Protein 4RXZ (pdb70)

Organism: Homo sapiens (NCBI:txid9606)

Structure (mmCIF, N/CA/C/O backbone):
data_4RXZ
#
_entry.id   4RXZ
#
_cell.length_a   28.613
_cell.length_b   41.430
_cell.length_c   45.618
_cell.angle_alpha   103.32
_cell.angle_beta   103.67
_cell.angle_gamma   102.44
#
_symmetry.space_group_name_H-M   'P 1'
#
loop_
_entity.id
_entity.type
_entity.pdbx_description
1 polymer 'P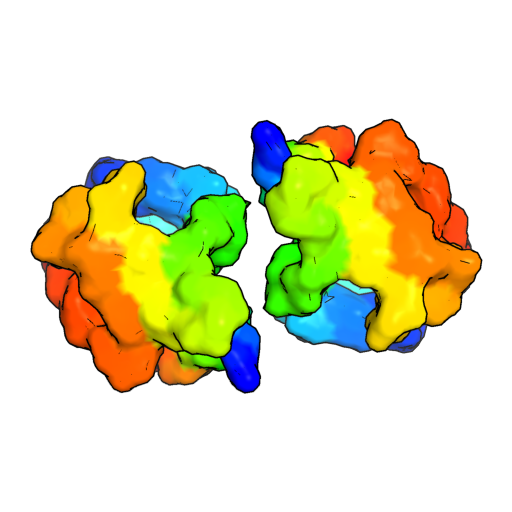rotein Mdm4'
2 polymer '12-MER PEPTIDE INHIBITOR'
3 water water
#
loop_
_atom_site.group_PDB
_atom_site.id
_atom_site.type_symbol
_atom_site.label_atom_id
_atom_site.label_alt_id
_atom_site.label_comp_id
_atom_site.label_asym_id
_atom_site.label_entity_id
_atom_site.label_seq_id
_atom_site.pdbx_PDB_ins_code
_atom_site.Cartn_x
_atom_site.Cartn_y
_atom_site.Cartn_z
_atom_site.occupancy
_atom_site.B_iso_or_equiv
_atom_site.auth_seq_id
_atom_site.auth_comp_id
_atom_site.auth_asym_id
_atom_site.auth_atom_id
_atom_site.pdbx_PDB_model_num
ATOM 1 N N . ASN A 1 2 ? 17.650 28.762 -9.840 1.00 59.14 25 ASN A N 1
ATOM 2 C CA . ASN A 1 2 ? 16.141 28.695 -10.030 1.00 56.73 25 ASN A CA 1
ATOM 3 C C . ASN A 1 2 ? 15.430 28.365 -8.708 1.00 51.13 25 ASN A C 1
ATOM 4 O O . ASN A 1 2 ? 16.077 27.850 -7.763 1.00 42.50 25 ASN A O 1
ATOM 9 N N . GLN A 1 3 ? 14.129 28.657 -8.647 1.00 38.19 26 GLN A N 1
ATOM 10 C CA . GLN A 1 3 ? 13.324 28.400 -7.430 1.00 41.95 26 GLN A CA 1
ATOM 11 C C . GLN A 1 3 ? 12.112 27.523 -7.703 1.00 42.74 26 GLN A C 1
ATOM 12 O O . GLN A 1 3 ? 11.532 27.596 -8.773 1.00 40.52 26 GLN A O 1
ATOM 18 N N . VAL A 1 4 ? 11.717 26.703 -6.716 1.00 35.65 27 VAL A N 1
ATOM 19 C CA . VAL A 1 4 ? 10.611 25.758 -6.865 1.00 32.52 27 VAL A CA 1
ATOM 20 C C . VAL A 1 4 ? 9.501 26.031 -5.844 1.00 29.92 27 VAL A C 1
ATOM 21 O O . VAL A 1 4 ? 9.704 26.788 -4.875 1.00 27.32 27 VAL A O 1
ATOM 25 N N . ARG A 1 5 ? 8.331 25.429 -6.070 1.00 29.11 28 ARG A N 1
ATOM 26 C CA . ARG A 1 5 ? 7.136 25.590 -5.286 1.00 27.86 28 ARG A CA 1
ATOM 27 C C . ARG A 1 5 ? 6.717 24.255 -4.706 1.00 29.91 28 ARG A C 1
ATOM 28 O O . ARG A 1 5 ? 6.193 23.381 -5.403 1.00 29.38 28 ARG A O 1
ATOM 36 N N . PRO A 1 6 ? 6.961 24.081 -3.405 1.00 25.93 29 PRO A N 1
ATOM 37 C CA . PRO A 1 6 ? 6.520 22.858 -2.803 1.00 25.95 29 PRO A CA 1
ATOM 38 C C . PRO A 1 6 ? 5.032 22.727 -2.724 1.00 26.55 29 PRO A C 1
ATOM 39 O O . PRO A 1 6 ? 4.350 23.663 -2.332 1.00 29.66 29 PRO A O 1
ATOM 43 N N . LYS A 1 7 ? 4.533 21.518 -3.011 1.00 26.21 30 LYS A N 1
ATOM 44 C CA . LYS A 1 7 ? 3.171 21.169 -2.727 1.00 26.95 30 LYS A CA 1
ATOM 45 C C . LYS A 1 7 ? 2.815 21.225 -1.239 1.00 27.76 30 LYS A C 1
ATOM 46 O O . LYS A 1 7 ? 3.677 21.083 -0.344 1.00 27.35 30 LYS A O 1
ATOM 52 N N . LEU A 1 8 ? 1.527 21.378 -0.942 1.00 28.07 31 LEU A N 1
ATOM 53 C CA . LEU A 1 8 ? 1.069 21.594 0.477 1.00 28.61 31 LEU A CA 1
ATOM 54 C C . LEU A 1 8 ? 1.712 20.731 1.604 1.00 27.05 31 LEU A C 1
ATOM 55 O O . LEU A 1 8 ? 2.239 21.304 2.568 1.00 26.61 31 LEU A O 1
ATOM 60 N N . PRO A 1 9 ? 1.619 19.395 1.532 1.00 25.23 32 PRO A N 1
ATOM 61 C CA . PRO A 1 9 ? 2.145 18.655 2.664 1.00 24.71 32 PRO A CA 1
ATOM 62 C C . PRO A 1 9 ? 3.653 18.862 2.813 1.00 22.32 32 PRO A C 1
ATOM 63 O O . PRO A 1 9 ? 4.109 18.925 3.999 1.00 23.14 32 PRO A O 1
ATOM 67 N N . LEU A 1 10 ? 4.386 19.001 1.704 1.00 22.71 33 LEU A N 1
ATOM 68 C CA . LEU A 1 10 ? 5.830 19.346 1.775 1.00 23.45 33 LEU A CA 1
ATOM 69 C C . LEU A 1 10 ? 6.010 20.758 2.325 1.00 21.67 33 LEU A C 1
ATOM 70 O O . LEU A 1 10 ? 6.835 21.011 3.201 1.00 20.71 33 LEU A O 1
ATOM 75 N N . LEU A 1 11 ? 5.202 21.704 1.893 1.00 22.07 34 LEU A N 1
ATOM 76 C CA . LEU A 1 11 ? 5.336 23.033 2.414 1.00 22.69 34 LEU A CA 1
ATOM 77 C C . LEU A 1 11 ? 5.067 23.060 3.949 1.00 21.32 34 LEU A C 1
ATOM 78 O O . LEU A 1 11 ? 5.760 23.790 4.694 1.00 23.33 34 LEU A O 1
ATOM 83 N N . LYS A 1 12 ? 4.101 22.273 4.424 1.00 21.60 35 LYS A N 1
ATOM 84 C CA . LYS A 1 12 ? 3.805 22.191 5.853 1.00 22.44 35 LYS A CA 1
ATOM 85 C C . LYS A 1 12 ? 5.027 21.686 6.648 1.00 24.25 35 LYS A C 1
ATOM 86 O O . LYS A 1 12 ? 5.289 22.207 7.727 1.00 23.91 35 LYS A O 1
ATOM 92 N N . ILE A 1 13 ? 5.698 20.684 6.108 1.00 20.66 36 ILE A N 1
ATOM 93 C CA . ILE A 1 13 ? 6.998 20.144 6.682 1.00 19.77 36 ILE A CA 1
ATOM 94 C C . ILE A 1 13 ? 8.076 21.250 6.764 1.00 20.63 36 ILE A C 1
ATOM 95 O O . ILE A 1 13 ? 8.704 21.509 7.854 1.00 21.62 36 ILE A O 1
ATOM 100 N N . LEU A 1 14 ? 8.273 21.972 5.672 1.00 19.17 37 LEU A N 1
ATOM 101 C CA . LEU A 1 14 ? 9.314 23.003 5.626 1.00 19.51 37 LEU A CA 1
ATOM 102 C C . LEU A 1 14 ? 9.007 24.158 6.597 1.00 20.34 37 LEU A C 1
ATOM 103 O O . LEU A 1 14 ? 9.851 24.613 7.321 1.00 21.38 37 LEU A O 1
ATOM 108 N N . HIS A 1 15 ? 7.729 24.561 6.671 1.00 20.29 38 HIS A N 1
ATOM 109 C CA . HIS A 1 15 ? 7.338 25.590 7.575 1.00 22.82 38 HIS A CA 1
ATOM 110 C C . HIS A 1 15 ? 7.503 25.148 9.042 1.00 20.41 38 HIS A C 1
ATOM 111 O O . HIS A 1 15 ? 7.898 25.981 9.875 1.00 23.76 38 HIS A O 1
ATOM 118 N N . ALA A 1 16 ? 7.213 23.881 9.322 1.00 22.23 39 ALA A N 1
ATOM 119 C CA . ALA A 1 16 ? 7.447 23.323 10.645 1.00 23.38 39 ALA A CA 1
ATOM 120 C C . ALA A 1 16 ? 8.919 23.401 11.057 1.00 23.91 39 ALA A C 1
ATOM 121 O O . ALA A 1 16 ? 9.228 23.520 12.264 1.00 27.04 39 ALA A O 1
ATOM 123 N N . ALA A 1 17 ? 9.804 23.394 10.097 1.00 23.54 40 ALA A N 1
ATOM 124 C CA . ALA A 1 17 ? 11.226 23.564 10.350 1.00 22.43 40 ALA A CA 1
ATOM 125 C C . ALA A 1 17 ? 11.737 25.001 10.272 1.00 23.88 40 ALA A C 1
ATOM 126 O O . ALA A 1 17 ? 12.957 25.234 10.362 1.00 25.59 40 ALA A O 1
ATOM 128 N N . GLY A 1 18 ? 10.819 25.946 10.136 1.00 23.98 41 GLY A N 1
ATOM 129 C CA . GLY A 1 18 ? 11.159 27.383 10.201 1.00 23.07 41 GLY A CA 1
ATOM 130 C C . GLY A 1 18 ? 11.206 28.124 8.895 1.00 25.82 41 GLY A C 1
ATOM 131 O O . GLY A 1 18 ? 11.531 29.327 8.864 1.00 25.87 41 GLY A O 1
ATOM 132 N N . ALA A 1 19 ? 10.899 27.464 7.791 1.00 24.12 42 ALA A N 1
ATOM 133 C CA . ALA A 1 19 ? 10.913 28.107 6.519 1.00 25.21 42 ALA A CA 1
ATOM 134 C C . ALA A 1 19 ? 9.713 29.086 6.453 1.00 27.50 42 ALA A C 1
ATOM 135 O O . ALA A 1 19 ? 8.702 28.888 7.101 1.00 27.89 42 ALA A O 1
ATOM 137 N N . GLN A 1 20 ? 9.896 30.138 5.657 1.00 31.31 43 GLN A N 1
ATOM 138 C CA . GLN A 1 20 ? 8.833 31.138 5.376 1.00 35.40 43 GLN A CA 1
ATOM 139 C C . GLN A 1 20 ? 8.557 31.206 3.890 1.00 28.00 43 GLN A C 1
ATOM 140 O O . GLN A 1 20 ? 9.493 31.223 3.100 1.00 29.02 43 GLN A O 1
ATOM 146 N N . GLY A 1 21 ? 7.302 31.337 3.506 1.00 33.68 44 GLY A N 1
ATOM 147 C CA . GLY A 1 21 ? 7.013 31.657 2.129 1.00 33.81 44 GLY A CA 1
ATOM 148 C C . GLY A 1 21 ? 6.698 30.381 1.360 1.00 34.19 44 GLY A C 1
ATOM 149 O O . GLY A 1 21 ? 6.575 29.291 1.943 1.00 31.31 44 GLY A O 1
ATOM 150 N N . GLU A 1 22 ? 6.508 30.545 0.061 1.00 34.13 45 GLU A N 1
ATOM 151 C CA . GLU A 1 22 ? 5.996 29.476 -0.805 1.00 35.32 45 GLU A CA 1
ATOM 152 C C . GLU A 1 22 ? 7.018 29.031 -1.851 1.00 28.51 45 GLU A C 1
ATOM 153 O O . GLU A 1 22 ? 6.841 27.958 -2.464 1.00 30.52 45 GLU A O 1
ATOM 159 N N . MET A 1 23 ? 8.102 29.803 -2.074 1.00 27.61 46 MET A N 1
ATOM 160 C CA . MET A 1 23 ? 9.148 29.431 -3.047 1.00 27.20 46 MET A CA 1
ATOM 161 C C . MET A 1 23 ? 10.536 29.378 -2.463 1.00 25.97 46 MET A C 1
ATOM 162 O O . MET A 1 23 ? 10.920 30.218 -1.681 1.00 28.68 46 MET A O 1
ATOM 167 N N . PHE A 1 24 ? 11.309 28.430 -2.921 1.00 25.39 47 PHE A N 1
ATOM 168 C CA . PHE A 1 24 ? 12.610 28.135 -2.380 1.00 25.77 47 PHE A CA 1
ATOM 169 C C . PHE A 1 24 ? 13.572 27.627 -3.450 1.00 26.20 47 PHE A C 1
ATOM 170 O O . PHE A 1 24 ? 13.160 26.944 -4.388 1.00 29.35 47 PHE A O 1
ATOM 178 N N . THR A 1 25 ? 14.867 27.857 -3.280 1.00 28.68 48 THR A N 1
ATOM 179 C CA . THR A 1 25 ? 15.843 27.101 -4.038 1.00 32.36 48 THR A CA 1
ATOM 180 C C . THR A 1 25 ? 15.822 25.605 -3.563 1.00 32.40 48 THR A C 1
ATOM 181 O O . THR A 1 25 ? 15.373 25.319 -2.433 1.00 30.12 48 THR A O 1
ATOM 185 N N . VAL A 1 26 ? 16.245 24.693 -4.412 1.00 28.14 49 VAL A N 1
ATOM 186 C CA . VAL A 1 26 ? 16.311 23.269 -3.997 1.00 30.98 49 VAL A CA 1
ATOM 187 C C . VAL A 1 26 ? 17.259 23.152 -2.814 1.00 33.64 49 VAL A C 1
ATOM 188 O O . VAL A 1 26 ? 16.979 22.440 -1.856 1.00 29.81 49 VAL A O 1
ATOM 192 N N . LYS A 1 27 ? 18.360 23.890 -2.852 1.00 32.75 50 LYS A N 1
ATOM 193 C CA . LYS A 1 27 ? 19.260 23.977 -1.693 1.00 34.48 50 LYS A CA 1
ATOM 194 C C . LYS A 1 27 ? 18.528 24.360 -0.385 1.00 29.16 50 LYS A C 1
ATOM 195 O O . LYS A 1 27 ? 18.746 23.762 0.670 1.00 27.50 50 LYS A O 1
ATOM 201 N N . GLU A 1 28 ? 17.631 25.311 -0.412 1.00 27.62 51 GLU A N 1
ATOM 202 C CA . GLU A 1 28 ? 16.939 25.556 0.803 1.00 32.41 51 GLU A CA 1
ATOM 203 C C . GLU A 1 28 ? 15.877 24.551 1.148 1.00 26.74 51 GLU A C 1
ATOM 204 O O . GLU A 1 28 ? 15.670 24.312 2.327 1.00 24.93 51 GLU A O 1
ATOM 210 N N . VAL A 1 29 ? 15.225 23.938 0.171 1.00 23.90 52 VAL A N 1
ATOM 211 C CA . VAL A 1 29 ? 14.339 22.839 0.488 1.00 24.38 52 VAL A CA 1
ATOM 212 C C . VAL A 1 29 ? 15.136 21.750 1.242 1.00 25.09 52 VAL A C 1
ATOM 213 O O . VAL A 1 29 ? 14.654 21.197 2.239 1.00 23.32 52 VAL A O 1
ATOM 217 N N . MET A 1 30 ? 16.306 21.394 0.706 1.00 22.13 53 MET A N 1
ATOM 218 C CA . MET A 1 30 ? 17.159 20.399 1.373 1.00 22.84 53 MET A CA 1
ATOM 219 C C . MET A 1 30 ? 17.549 20.845 2.769 1.00 21.68 53 MET A C 1
ATOM 220 O O . MET A 1 30 ? 17.544 19.996 3.672 1.00 21.45 53 MET A O 1
ATOM 225 N N . HIS A 1 31 ? 17.886 22.119 2.958 1.00 18.94 54 HIS A N 1
ATOM 226 C CA . HIS A 1 31 ? 18.238 22.627 4.263 1.00 20.95 54 HIS A CA 1
ATOM 227 C C . HIS A 1 31 ? 17.095 22.426 5.243 1.00 22.33 54 HIS A C 1
ATOM 228 O O . HIS A 1 31 ? 17.288 21.917 6.340 1.00 21.28 54 HIS A O 1
ATOM 235 N N . TYR A 1 32 ? 15.896 22.805 4.813 1.00 19.18 55 TYR A N 1
ATOM 236 C CA . TYR A 1 32 ? 14.774 22.744 5.748 1.00 21.30 55 TYR A CA 1
ATOM 237 C C . TYR A 1 32 ? 14.332 21.307 5.998 1.00 19.26 55 TYR A C 1
ATOM 238 O O . TYR A 1 32 ? 13.873 21.017 7.079 1.00 18.73 55 TYR A O 1
ATOM 247 N N . LEU A 1 33 ? 14.478 20.405 5.043 1.00 17.74 56 LEU A N 1
ATOM 248 C CA . LEU A 1 33 ? 14.161 19.006 5.299 1.00 19.45 56 LEU A CA 1
ATOM 249 C C . LEU A 1 33 ? 15.144 18.445 6.349 1.00 19.71 56 LEU A C 1
ATOM 250 O O . LEU A 1 33 ? 14.739 17.718 7.252 1.00 18.28 56 LEU A O 1
ATOM 255 N N . GLY A 1 34 ? 16.424 18.796 6.234 1.00 19.50 57 GLY A N 1
ATOM 256 C CA . GLY A 1 34 ? 17.373 18.399 7.301 1.00 18.75 57 GLY A CA 1
ATOM 257 C C . GLY A 1 34 ? 17.047 18.989 8.666 1.00 18.51 57 GLY A C 1
ATOM 258 O O . GLY A 1 34 ? 17.109 18.305 9.709 1.00 18.24 57 GLY A O 1
ATOM 259 N N . GLN A 1 35 ? 16.724 20.284 8.706 1.00 17.89 58 GLN A N 1
ATOM 260 C CA . GLN A 1 35 ? 16.249 20.958 9.897 1.00 19.44 58 GLN A CA 1
ATOM 261 C C . GLN A 1 35 ? 15.064 20.192 10.501 1.00 19.99 58 GLN A C 1
ATOM 262 O O . GLN A 1 35 ? 15.039 19.979 11.704 1.00 17.87 58 GLN A O 1
ATOM 268 N N . TYR A 1 36 ? 14.087 19.823 9.660 1.00 17.95 59 TYR A N 1
ATOM 269 C CA . TYR A 1 36 ? 12.896 19.095 10.122 1.00 16.42 59 TYR A CA 1
ATOM 270 C C . TYR A 1 36 ? 13.244 17.803 10.824 1.00 17.26 59 TYR A C 1
ATOM 271 O O . TYR A 1 36 ? 12.786 17.546 11.957 1.00 17.09 59 TYR A O 1
ATOM 280 N N . ILE A 1 37 ? 14.142 17.056 10.210 1.00 15.86 60 ILE A N 1
ATOM 281 C CA . ILE A 1 37 ? 14.561 15.761 10.780 1.00 16.06 60 ILE A CA 1
ATOM 282 C C . ILE A 1 37 ? 15.225 15.971 12.142 1.00 17.70 60 ILE A C 1
ATOM 283 O O . ILE A 1 37 ? 15.018 15.182 13.081 1.00 18.21 60 ILE A O 1
ATOM 288 N N . MET A 1 38 ? 16.076 17.002 12.256 1.00 16.84 61 MET A N 1
ATOM 289 C CA . MET A 1 38 ? 16.656 17.331 13.563 1.00 18.23 61 MET A CA 1
ATOM 290 C C . MET A 1 38 ? 15.685 17.787 14.618 1.00 18.74 61 MET A C 1
ATOM 291 O O . MET A 1 38 ? 15.639 17.278 15.738 1.00 19.27 61 MET A O 1
ATOM 296 N N . VAL A 1 39 ? 14.827 18.758 14.250 1.00 17.33 62 VAL A N 1
ATOM 297 C CA . VAL A 1 39 ? 13.777 19.323 15.115 1.00 18.23 62 VAL A CA 1
ATOM 298 C C . VAL A 1 39 ? 12.839 18.263 15.642 1.00 19.92 62 VAL A C 1
ATOM 299 O O . VAL A 1 39 ? 12.526 18.275 16.849 1.00 19.66 62 VAL A O 1
ATOM 303 N N . LYS A 1 40 ? 12.453 17.348 14.797 1.00 17.74 63 LYS A N 1
ATOM 304 C CA . LYS A 1 40 ? 11.556 16.275 15.132 1.00 19.20 63 LYS A CA 1
ATOM 305 C C . LYS A 1 40 ? 12.253 15.030 15.636 1.00 20.36 63 LYS A C 1
ATOM 306 O O . LYS A 1 40 ? 11.569 14.065 16.000 1.00 20.81 63 LYS A O 1
ATOM 312 N N . GLN A 1 41 ? 13.589 15.005 15.658 1.00 17.51 64 GLN A N 1
ATOM 313 C CA . GLN A 1 41 ? 14.333 13.937 16.243 1.00 19.72 64 GLN A CA 1
ATOM 314 C C . GLN A 1 41 ? 13.999 12.644 15.603 1.00 19.23 64 GLN A C 1
ATOM 315 O O . GLN A 1 41 ? 13.795 11.595 16.301 1.00 19.74 64 GLN A O 1
ATOM 321 N N . LEU A 1 42 ? 14.039 12.637 14.265 1.00 17.54 65 LEU A N 1
ATOM 322 C CA . LEU A 1 42 ? 13.722 11.391 13.497 1.00 17.19 65 LEU A CA 1
ATOM 323 C C . LEU A 1 42 ? 14.881 10.428 13.188 1.00 18.49 65 LEU A C 1
ATOM 324 O O . LEU A 1 42 ? 14.649 9.260 12.770 1.00 20.12 65 LEU A O 1
ATOM 329 N N . TYR A 1 43 ? 16.099 10.904 13.338 1.00 17.80 66 TYR A N 1
ATOM 330 C CA . TYR A 1 43 ? 17.257 10.094 13.064 1.00 17.82 66 TYR A CA 1
ATOM 331 C C . TYR A 1 43 ? 17.472 9.112 14.224 1.00 20.17 66 TYR A C 1
ATOM 332 O O . TYR A 1 43 ? 17.123 9.382 15.372 1.00 20.34 66 TYR A O 1
ATOM 341 N N . ASP A 1 44 ? 18.074 7.965 13.911 1.00 21.49 67 ASP A N 1
ATOM 342 C CA . ASP A 1 44 ? 18.501 6.993 14.934 1.00 22.34 67 ASP A CA 1
ATOM 343 C C . ASP A 1 44 ? 19.657 7.509 15.747 1.00 21.56 67 ASP A C 1
ATOM 344 O O . ASP A 1 44 ? 20.618 8.072 15.197 1.00 23.66 67 ASP A O 1
ATOM 349 N N . GLN A 1 45 ? 19.598 7.342 17.074 1.00 23.36 68 GLN A N 1
ATOM 350 C CA . GLN A 1 45 ? 20.624 7.948 17.933 1.00 23.83 68 GLN A CA 1
ATOM 351 C C . GLN A 1 45 ? 21.961 7.248 17.748 1.00 24.98 68 GLN A C 1
ATOM 352 O O . GLN A 1 45 ? 22.999 7.882 17.901 1.00 24.39 68 GLN A O 1
ATOM 354 N N . GLN A 1 46 ? 21.929 5.931 17.467 1.00 24.78 69 GLN A N 1
ATOM 355 C CA . GLN A 1 46 ? 23.197 5.138 17.318 1.00 25.80 69 GLN A CA 1
ATOM 356 C C . GLN A 1 46 ? 23.738 5.200 15.905 1.00 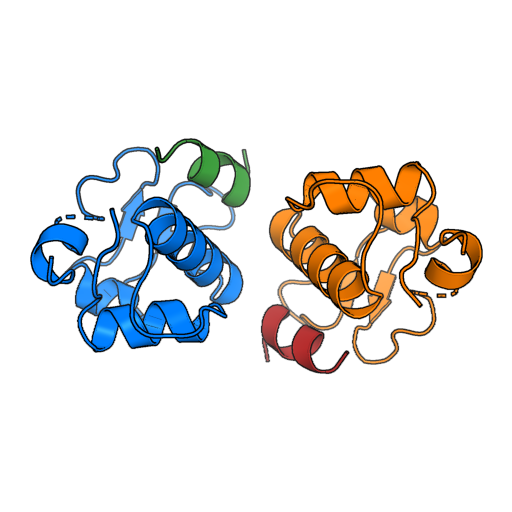26.35 69 GLN A C 1
ATOM 357 O O . GLN A 1 46 ? 24.940 5.444 15.698 1.00 31.10 69 GLN A O 1
ATOM 359 N N . GLU A 1 47 ? 22.865 5.053 14.917 1.00 23.44 70 GLU A N 1
ATOM 360 C CA . GLU A 1 47 ? 23.294 5.017 13.504 1.00 24.60 70 GLU A CA 1
ATOM 361 C C . GLU A 1 47 ? 22.719 6.262 12.822 1.00 22.18 70 GLU A C 1
ATOM 362 O O . GLU A 1 47 ? 21.617 6.181 12.260 1.00 22.06 70 GLU A O 1
ATOM 364 N N . GLN A 1 48 ? 23.427 7.397 12.882 1.00 22.52 71 GLN A N 1
ATOM 365 C CA . GLN A 1 48 ? 22.724 8.659 12.661 1.00 20.37 71 GLN A CA 1
ATOM 366 C C . GLN A 1 48 ? 22.482 9.046 11.225 1.00 21.15 71 GLN A C 1
ATOM 367 O O . GLN A 1 48 ? 21.810 10.068 10.956 1.00 21.18 71 GLN A O 1
ATOM 373 N N . HIS A 1 49 ? 22.921 8.219 10.270 1.00 19.28 72 HIS A N 1
ATOM 374 C CA . HIS A 1 49 ? 22.485 8.348 8.891 1.00 20.63 72 HIS A CA 1
ATOM 375 C C . HIS A 1 49 ? 21.078 7.778 8.644 1.00 19.03 72 HIS A C 1
ATOM 376 O O . HIS A 1 49 ? 20.524 7.989 7.554 1.00 20.30 72 HIS A O 1
ATOM 383 N N . MET A 1 50 ? 20.566 6.997 9.600 1.00 19.00 73 MET A N 1
ATOM 384 C CA . MET A 1 50 ? 19.246 6.353 9.423 1.00 20.69 73 MET A CA 1
ATOM 385 C C . MET A 1 50 ? 18.153 7.261 9.919 1.00 18.89 73 MET A C 1
ATOM 386 O O . MET A 1 50 ? 18.225 7.721 11.085 1.00 20.96 73 MET A O 1
ATOM 391 N N . VAL A 1 51 ? 17.178 7.559 9.084 1.00 17.99 74 VAL A N 1
ATOM 392 C CA . VAL A 1 51 ? 16.050 8.369 9.453 1.00 18.26 74 VAL A CA 1
ATOM 393 C C . VAL A 1 51 ? 14.794 7.485 9.532 1.00 18.63 74 VAL A C 1
ATOM 394 O O . VAL A 1 51 ? 14.396 6.870 8.535 1.00 21.19 74 VAL A O 1
ATOM 398 N N . TYR A 1 52 ? 14.190 7.465 10.711 1.00 18.92 75 TYR A N 1
ATOM 399 C CA . TYR A 1 52 ? 12.993 6.643 10.981 1.00 20.30 75 TYR A CA 1
ATOM 400 C C . TYR A 1 52 ? 11.776 7.549 10.980 1.00 19.16 75 TYR A C 1
ATOM 401 O O . TYR A 1 52 ? 11.436 8.185 11.979 1.00 19.39 75 TYR A O 1
ATOM 410 N N . CYS A 1 53 ? 11.168 7.622 9.804 1.00 21.18 76 CYS A N 1
ATOM 411 C CA . CYS A 1 53 ? 10.104 8.577 9.498 1.00 20.91 76 CYS A CA 1
ATOM 412 C C . CYS A 1 53 ? 8.705 7.986 9.461 1.00 22.49 76 CYS A C 1
ATOM 413 O O . CYS A 1 53 ? 7.712 8.723 9.276 1.00 20.74 76 CYS A O 1
ATOM 416 N N . GLY A 1 54 ? 8.584 6.682 9.674 1.00 24.06 77 GLY A N 1
ATOM 417 C CA . GLY A 1 54 ? 7.273 5.991 9.584 1.00 25.25 77 GLY A CA 1
ATOM 418 C C . GLY A 1 54 ? 6.189 6.505 10.479 1.00 26.95 77 GLY A C 1
ATOM 419 O O . GLY A 1 54 ? 5.019 6.450 10.119 1.00 33.50 77 GLY A O 1
ATOM 420 N N . GLY A 1 55 ? 6.518 7.029 11.627 1.00 26.26 78 GLY A N 1
ATOM 421 C CA . GLY A 1 55 ? 5.426 7.568 12.462 1.00 30.26 78 GLY A CA 1
ATOM 422 C C . GLY A 1 55 ? 5.035 9.019 12.205 1.00 27.50 78 GLY A C 1
ATOM 423 O O . GLY A 1 55 ? 4.324 9.634 13.006 1.00 25.90 78 GLY A O 1
ATOM 424 N N . ASP A 1 56 ? 5.552 9.579 11.116 1.00 22.08 79 ASP A N 1
ATOM 425 C CA . ASP A 1 56 ? 5.550 11.044 10.915 1.00 21.89 79 ASP A CA 1
ATOM 426 C C . ASP A 1 56 ? 4.993 11.350 9.533 1.00 20.03 79 ASP A C 1
ATOM 427 O O . ASP A 1 56 ? 5.072 10.532 8.578 1.00 19.60 79 ASP A O 1
ATOM 432 N N . LEU A 1 57 ? 4.467 12.576 9.380 1.00 18.89 80 LEU A N 1
ATOM 433 C CA . LEU A 1 57 ? 4.030 13.051 8.081 1.00 20.30 80 LEU A CA 1
ATOM 434 C C . LEU A 1 57 ? 5.081 12.904 7.010 1.00 19.83 80 LEU A C 1
ATOM 435 O O . LEU A 1 57 ? 4.776 12.581 5.851 1.00 19.64 80 LEU A O 1
ATOM 440 N N . LEU A 1 58 ? 6.357 13.080 7.379 1.00 18.64 81 LEU A N 1
ATOM 441 C CA . LEU A 1 58 ? 7.384 12.899 6.402 1.00 19.16 81 LEU A CA 1
ATOM 442 C C . LEU A 1 58 ? 7.404 11.504 5.811 1.00 18.20 81 LEU A C 1
ATOM 443 O O . LEU A 1 58 ? 7.603 11.346 4.608 1.00 20.91 81 LEU A O 1
ATOM 448 N N . GLY A 1 59 ? 7.223 10.478 6.667 1.00 19.11 82 GLY A N 1
ATOM 449 C CA . GLY A 1 59 ? 7.155 9.127 6.194 1.00 19.47 82 GLY A CA 1
ATOM 450 C C . GLY A 1 59 ? 5.983 8.828 5.293 1.00 19.84 82 GLY A C 1
ATOM 451 O O . GLY A 1 59 ? 6.127 8.115 4.279 1.00 20.47 82 GLY A O 1
ATOM 452 N N . GLU A 1 60 ? 4.844 9.413 5.646 1.00 21.91 83 GLU A N 1
ATOM 453 C CA . GLU A 1 60 ? 3.657 9.370 4.766 1.00 23.50 83 GLU A CA 1
ATOM 454 C C . GLU A 1 60 ? 3.934 9.939 3.416 1.00 26.59 83 GLU A C 1
ATOM 455 O O . GLU A 1 60 ? 3.632 9.313 2.416 1.00 26.22 83 GLU A O 1
ATOM 461 N N . LEU A 1 61 ? 4.553 11.118 3.350 1.00 22.75 84 LEU A N 1
ATOM 462 C CA . LEU A 1 61 ? 4.947 11.699 2.125 1.00 26.21 84 LEU A CA 1
ATOM 463 C C . LEU A 1 61 ? 6.001 10.919 1.334 1.00 28.89 84 LEU A C 1
ATOM 464 O O . LEU A 1 61 ? 5.888 10.850 0.107 1.00 30.96 84 LEU A O 1
ATOM 469 N N . LEU A 1 62 ? 6.996 10.287 2.004 1.00 24.53 85 LEU A N 1
ATOM 470 C CA . LEU A 1 62 ? 8.009 9.486 1.310 1.00 26.92 85 LEU A CA 1
ATOM 471 C C . LEU A 1 62 ? 7.481 8.126 0.871 1.00 28.75 85 LEU A C 1
ATOM 472 O O . LEU A 1 62 ? 8.119 7.470 0.033 1.00 34.47 85 LEU A O 1
ATOM 477 N N . GLY A 1 63 ? 6.406 7.664 1.480 1.00 25.63 86 GLY A N 1
ATOM 478 C CA . GLY A 1 63 ? 5.930 6.316 1.230 1.00 27.40 86 GLY A CA 1
ATOM 479 C C . GLY A 1 63 ? 6.797 5.255 1.885 1.00 30.17 86 GLY A C 1
ATOM 480 O O . GLY A 1 63 ? 6.793 4.088 1.472 1.00 30.25 86 GLY A O 1
ATOM 481 N N . ARG A 1 64 ? 7.512 5.641 2.932 1.00 26.50 87 ARG A N 1
ATOM 482 C CA . ARG A 1 64 ? 8.502 4.703 3.530 1.00 32.57 87 ARG A CA 1
ATOM 483 C C . ARG A 1 64 ? 8.650 4.919 5.006 1.00 28.11 87 ARG A C 1
ATOM 484 O O . ARG A 1 64 ? 8.424 5.998 5.514 1.00 27.17 87 ARG A O 1
ATOM 492 N N . GLN A 1 65 ? 8.995 3.862 5.728 1.00 23.92 88 GLN A N 1
ATOM 493 C CA . GLN A 1 65 ? 9.220 3.999 7.190 1.00 22.35 88 GLN A CA 1
ATOM 494 C C . GLN A 1 65 ? 10.584 4.487 7.566 1.00 20.82 88 GLN A C 1
ATOM 495 O O . GLN A 1 65 ? 10.751 4.953 8.675 1.00 23.05 88 GLN A O 1
ATOM 501 N N . SER A 1 66 ? 11.539 4.339 6.663 1.00 21.83 89 SER A N 1
ATOM 502 C CA . SER A 1 66 ? 12.932 4.743 6.930 1.00 23.26 89 SER A CA 1
ATOM 503 C C . SER A 1 66 ? 13.683 4.972 5.647 1.00 23.55 89 SER A C 1
ATOM 504 O O . SER A 1 66 ? 13.285 4.491 4.552 1.00 22.47 89 SER A O 1
ATOM 507 N N . PHE A 1 67 ? 14.742 5.780 5.743 1.00 21.15 90 PHE A N 1
ATOM 508 C CA . PHE A 1 67 ? 15.679 5.905 4.674 1.00 20.91 90 PHE A CA 1
ATOM 509 C C . PHE A 1 67 ? 17.058 6.193 5.287 1.00 22.24 90 PHE A C 1
ATOM 510 O O . PHE A 1 67 ? 17.194 6.584 6.467 1.00 21.11 90 PHE A O 1
ATOM 518 N N . SER A 1 68 ? 18.066 5.970 4.451 1.00 21.28 91 SER A N 1
ATOM 519 C CA . SER A 1 68 ? 19.421 6.351 4.838 1.00 21.46 91 SER A CA 1
ATOM 520 C C . SER A 1 68 ? 19.864 7.569 4.087 1.00 23.32 91 SER A C 1
ATOM 521 O O . SER A 1 68 ? 19.692 7.644 2.868 1.00 22.62 91 SER A O 1
ATOM 524 N N . VAL A 1 69 ? 20.492 8.495 4.808 1.00 20.64 92 VAL A N 1
ATOM 525 C CA . VAL A 1 69 ? 21.156 9.681 4.207 1.00 22.55 92 VAL A CA 1
ATOM 526 C C . VAL A 1 69 ? 22.251 9.283 3.180 1.00 26.75 92 VAL A C 1
ATOM 527 O O . VAL A 1 69 ? 22.544 10.050 2.247 1.00 27.49 92 VAL A O 1
ATOM 531 N N . LYS A 1 70 ? 22.787 8.092 3.313 1.00 27.23 93 LYS A N 1
ATOM 532 C CA . LYS A 1 70 ? 23.819 7.585 2.393 1.00 31.90 93 LYS A CA 1
ATOM 533 C C . LYS A 1 70 ? 23.185 7.059 1.091 1.00 35.59 93 LYS A C 1
ATOM 534 O O . LYS A 1 70 ? 23.905 6.773 0.115 1.00 35.59 93 LYS A O 1
ATOM 540 N N . ASP A 1 71 ? 21.850 6.912 1.052 1.00 32.16 94 ASP A N 1
ATOM 541 C CA . ASP A 1 71 ? 21.133 6.577 -0.213 1.00 36.95 94 A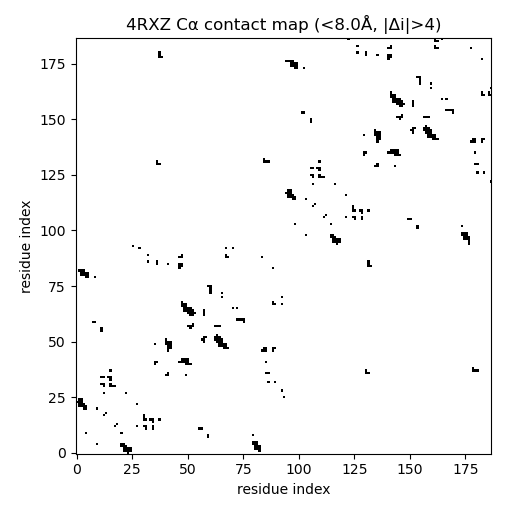SP A CA 1
ATOM 542 C C . ASP A 1 71 ? 19.833 7.391 -0.308 1.00 34.26 94 ASP A C 1
ATOM 543 O O . ASP A 1 71 ? 18.761 6.911 0.032 1.00 32.96 94 ASP A O 1
ATOM 548 N N . PRO A 1 72 ? 19.946 8.642 -0.735 1.00 30.12 95 PRO A N 1
ATOM 549 C CA . PRO A 1 72 ? 18.841 9.573 -0.752 1.00 30.68 95 PRO A CA 1
ATOM 550 C C . PRO A 1 72 ? 17.803 9.426 -1.854 1.00 32.11 95 PRO A C 1
ATOM 551 O O . PRO A 1 72 ? 16.973 10.316 -2.005 1.00 32.93 95 PRO A O 1
ATOM 555 N N . SER A 1 73 ? 17.853 8.360 -2.660 1.00 30.02 96 SER A N 1
ATOM 556 C CA . SER A 1 73 ? 16.907 8.254 -3.776 1.00 30.60 96 SER A CA 1
ATOM 557 C C . SER A 1 73 ? 15.445 8.436 -3.365 1.00 29.95 96 SER A C 1
ATOM 558 O O . SER A 1 73 ? 14.670 9.055 -4.130 1.00 30.02 96 SER A O 1
ATOM 561 N N . PRO A 1 74 ? 15.034 7.935 -2.154 1.00 30.14 97 PRO A N 1
ATOM 562 C CA . PRO A 1 74 ? 13.644 8.246 -1.760 1.00 32.73 97 PRO A CA 1
ATOM 563 C C . PRO A 1 74 ? 13.326 9.727 -1.585 1.00 33.31 97 PRO A C 1
ATOM 564 O O . PRO A 1 74 ? 12.168 10.130 -1.862 1.00 30.21 97 PRO A O 1
ATOM 568 N N . LEU A 1 75 ? 14.300 10.561 -1.178 1.00 32.22 98 LEU A N 1
ATOM 569 C CA . LEU A 1 75 ? 14.084 12.023 -1.216 1.00 29.88 98 LEU A CA 1
ATOM 570 C C . LEU A 1 75 ? 13.886 12.561 -2.571 1.00 30.74 98 LEU A C 1
ATOM 571 O O . LEU A 1 75 ? 13.004 13.374 -2.761 1.00 32.00 98 LEU A O 1
ATOM 592 N N . ASP A 1 77 ? 12.741 11.130 -5.179 1.00 25.55 100 ASP A N 1
ATOM 593 C CA . ASP A 1 77 ? 11.430 10.747 -5.616 1.00 27.64 100 ASP A CA 1
ATOM 594 C C . ASP A 1 77 ? 10.355 11.595 -5.020 1.00 26.66 100 ASP A C 1
ATOM 595 O O . ASP A 1 77 ? 9.407 12.019 -5.690 1.00 26.60 100 ASP A O 1
ATOM 600 N N . MET A 1 78 ? 10.430 11.806 -3.710 1.00 26.49 101 MET A N 1
ATOM 601 C CA . MET A 1 78 ? 9.379 12.598 -3.088 1.00 28.02 101 MET A CA 1
ATOM 602 C C . MET A 1 78 ? 9.423 14.031 -3.650 1.00 24.53 101 MET A C 1
ATOM 603 O O . MET A 1 78 ? 8.400 14.649 -3.893 1.00 26.80 101 MET A O 1
ATOM 608 N N . LEU A 1 79 ? 10.629 14.560 -3.806 1.00 24.61 102 LEU A N 1
ATOM 609 C CA . LEU A 1 79 ? 10.763 15.885 -4.371 1.00 26.91 102 LEU A CA 1
ATOM 610 C C . LEU A 1 79 ? 10.210 16.019 -5.806 1.00 30.46 102 LEU A C 1
ATOM 611 O O . LEU A 1 79 ? 9.632 17.053 -6.168 1.00 29.60 102 LEU A O 1
ATOM 616 N N . ARG A 1 80 ? 10.385 15.003 -6.650 1.00 30.29 103 ARG A N 1
ATOM 617 C CA . ARG A 1 80 ? 9.877 15.069 -8.017 1.00 30.81 103 ARG A CA 1
ATOM 618 C C . ARG A 1 80 ? 8.361 15.133 -8.007 1.00 30.93 103 ARG A C 1
ATOM 619 O O . ARG A 1 80 ? 7.750 15.774 -8.876 1.00 35.74 103 ARG A O 1
ATOM 627 N N . LYS A 1 81 ? 7.747 14.420 -7.055 1.00 26.85 104 LYS A N 1
ATOM 628 C CA . LYS A 1 81 ? 6.284 14.414 -6.859 1.00 25.70 104 LYS A CA 1
ATOM 629 C C . LYS A 1 81 ? 5.686 15.626 -6.142 1.00 25.65 104 LYS A C 1
ATOM 630 O O . LYS A 1 81 ? 4.457 15.852 -6.216 1.00 26.85 104 LYS A O 1
ATOM 636 N N . ASN A 1 82 ? 6.518 16.407 -5.465 1.00 26.79 105 ASN A N 1
ATOM 637 C CA . ASN A 1 82 ? 6.041 17.464 -4.549 1.00 26.19 105 ASN A CA 1
ATOM 638 C C . ASN A 1 82 ? 6.583 18.861 -4.783 1.00 27.67 105 ASN A C 1
ATOM 639 O O . ASN A 1 82 ? 6.434 19.753 -3.923 1.00 24.77 105 ASN A O 1
ATOM 644 N N . LEU A 1 83 ? 7.241 19.056 -5.916 1.00 28.68 106 LEU A N 1
ATOM 645 C CA . LEU A 1 83 ? 7.726 20.401 -6.263 1.00 32.70 106 LEU A CA 1
ATOM 646 C C . LEU A 1 83 ? 6.994 20.746 -7.537 1.00 37.18 106 LEU A C 1
ATOM 647 O O . LEU A 1 83 ? 6.997 19.945 -8.462 1.00 38.37 106 LEU A O 1
ATOM 652 N N . VAL A 1 84 ? 6.308 21.886 -7.534 1.00 44.24 107 VAL A N 1
ATOM 653 C CA . VAL A 1 84 ? 5.753 22.476 -8.743 1.00 45.21 107 VAL A CA 1
ATOM 654 C C . VAL A 1 84 ? 6.829 23.453 -9.270 1.00 54.33 107 VAL A C 1
ATOM 655 O O . VAL A 1 84 ? 7.232 24.450 -8.616 1.00 42.47 107 VAL A O 1
ATOM 659 N N . THR A 1 85 ? 7.349 23.106 -10.439 1.00 61.14 108 THR A N 1
ATOM 660 C CA . THR A 1 85 ? 8.457 23.837 -11.035 1.00 70.56 108 THR A CA 1
ATOM 661 C C . THR A 1 85 ? 7.895 25.013 -11.873 1.00 74.55 108 THR A C 1
ATOM 662 O O . THR A 1 85 ? 6.709 25.374 -11.782 1.00 81.14 108 THR A O 1
ATOM 667 N N . THR B 2 1 ? 30.163 10.101 13.238 1.00 26.58 1 THR C N 1
ATOM 668 C CA . THR B 2 1 ? 29.484 11.103 12.350 1.00 22.27 1 THR C CA 1
ATOM 669 C C . THR B 2 1 ? 28.049 11.336 12.787 1.00 21.46 1 THR C C 1
ATOM 670 O O . THR B 2 1 ? 27.317 10.381 13.039 1.00 23.21 1 THR C O 1
ATOM 674 N N . SER B 2 2 ? 27.718 12.584 12.960 1.00 21.31 2 SER C N 1
ATOM 675 C CA . SER B 2 2 ? 26.342 12.972 13.483 1.00 21.35 2 SER C CA 1
ATOM 676 C C . SER B 2 2 ? 25.406 13.152 12.357 1.00 20.20 2 SER C C 1
ATOM 677 O O . SER B 2 2 ? 25.823 13.313 11.217 1.00 19.73 2 SER C O 1
ATOM 680 N N . PHE B 2 3 ? 24.103 13.117 12.658 1.00 18.07 3 PHE C N 1
ATOM 681 C CA . PHE B 2 3 ? 23.129 13.309 11.649 1.00 17.78 3 PHE C CA 1
ATOM 682 C C . PHE B 2 3 ? 23.403 14.607 10.838 1.00 17.20 3 PHE C C 1
ATOM 683 O O . PHE B 2 3 ? 23.337 14.610 9.628 1.00 18.10 3 PHE C O 1
ATOM 691 N N . ALA B 2 4 ? 23.643 15.690 11.540 1.00 19.88 4 ALA C N 1
ATOM 692 C CA . ALA B 2 4 ? 23.876 16.957 10.858 1.00 19.55 4 ALA C CA 1
ATOM 693 C C . ALA B 2 4 ? 25.058 16.901 9.897 1.00 20.28 4 ALA C C 1
ATOM 694 O O . ALA B 2 4 ? 25.012 17.454 8.805 1.00 20.92 4 ALA C O 1
ATOM 696 N N . GLU B 2 5 ? 26.095 16.210 10.322 1.00 19.75 5 GLU C N 1
ATOM 697 C CA . GLU B 2 5 ? 27.238 15.985 9.447 1.00 20.62 5 GLU C CA 1
ATOM 698 C C . GLU B 2 5 ? 26.921 15.133 8.253 1.00 21.33 5 GLU C C 1
ATOM 699 O O . GLU B 2 5 ? 27.212 15.502 7.089 1.00 22.23 5 GLU C O 1
ATOM 705 N N . TYR B 2 6 ? 26.204 13.998 8.455 1.00 19.84 6 TYR C N 1
ATOM 706 C CA . TYR B 2 6 ? 25.794 13.216 7.315 1.00 19.12 6 TYR C CA 1
ATOM 707 C C . TYR B 2 6 ? 24.958 14.011 6.298 1.00 18.69 6 TYR C C 1
ATOM 708 O O . TYR B 2 6 ? 25.070 13.809 5.075 1.00 20.16 6 TYR C O 1
ATOM 717 N N . TRP B 2 7 ? 24.080 14.859 6.798 1.00 20.21 7 TRP C N 1
ATOM 718 C CA . TRP B 2 7 ? 23.147 15.574 5.946 1.00 18.55 7 TRP C CA 1
ATOM 719 C C . TRP B 2 7 ? 23.964 16.539 5.014 1.00 21.46 7 TRP C C 1
ATOM 720 O O . TRP B 2 7 ? 23.532 16.799 3.889 1.00 22.61 7 TRP C O 1
ATOM 731 N N . ASN B 2 8 ? 25.146 16.977 5.489 1.00 23.97 8 ASN C N 1
ATOM 732 C CA . ASN B 2 8 ? 26.004 17.828 4.651 1.00 27.09 8 ASN C CA 1
ATOM 733 C C . ASN B 2 8 ? 26.528 17.077 3.403 1.00 27.58 8 ASN C C 1
ATOM 734 O O . ASN B 2 8 ? 26.959 17.717 2.454 1.00 31.35 8 ASN C O 1
ATOM 739 N N . LEU B 2 9 ? 26.406 15.744 3.354 1.00 23.87 9 LEU C N 1
ATOM 740 C CA . LEU B 2 9 ? 26.793 15.010 2.135 1.00 25.54 9 LEU C CA 1
ATOM 741 C C . LEU B 2 9 ? 25.824 15.263 1.010 1.00 31.90 9 LEU C C 1
ATOM 742 O O . LEU B 2 9 ? 26.181 15.064 -0.143 1.00 29.87 9 LEU C O 1
ATOM 747 N N . LEU B 2 10 ? 24.595 15.667 1.325 1.00 28.44 10 LEU C N 1
ATOM 748 C CA . LEU B 2 10 ? 23.542 15.774 0.316 1.00 32.71 10 LEU C CA 1
ATOM 749 C C . LEU B 2 10 ? 23.721 17.123 -0.428 1.00 44.83 10 LEU C C 1
ATOM 750 O O . LEU B 2 10 ? 23.688 18.202 0.176 1.00 46.49 10 LEU C O 1
ATOM 755 N N . SER B 2 11 ? 23.999 17.011 -1.722 1.00 57.43 11 SER C N 1
ATOM 756 C CA . SER B 2 11 ? 24.206 18.161 -2.619 1.00 71.02 11 SER C CA 1
ATOM 757 C C . SER B 2 11 ? 23.754 17.779 -4.032 1.00 76.96 11 SER C C 1
ATOM 758 O O . SER B 2 11 ? 23.637 16.591 -4.364 1.00 73.49 11 SER C O 1
ATOM 761 N N . ASN C 1 2 ? 22.445 48.399 16.522 1.00 63.48 25 ASN B N 1
ATOM 762 C CA . ASN C 1 2 ? 22.481 47.384 17.619 1.00 60.18 25 ASN B CA 1
ATOM 763 C C . ASN C 1 2 ? 22.803 45.950 17.139 1.00 57.50 25 ASN B C 1
ATOM 764 O O . ASN C 1 2 ? 22.323 44.969 17.694 1.00 48.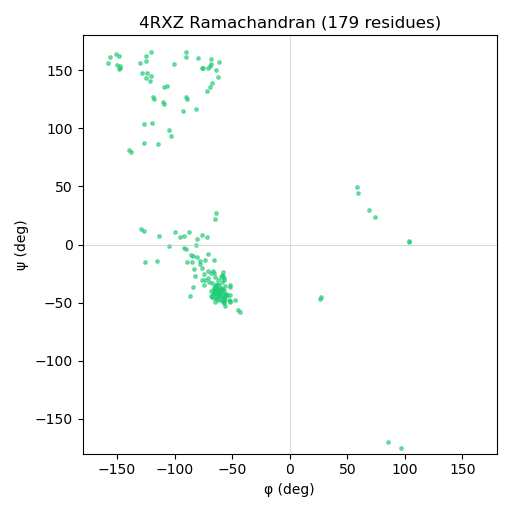14 25 ASN B O 1
ATOM 769 N N . GLN C 1 3 ? 23.595 45.816 16.093 1.00 56.34 26 GLN B N 1
ATOM 770 C CA . GLN C 1 3 ? 24.204 44.527 15.847 1.00 48.80 26 GLN B CA 1
ATOM 771 C C . GLN C 1 3 ? 25.379 44.361 16.743 1.00 48.34 26 GLN B C 1
ATOM 772 O O . GLN C 1 3 ? 25.966 45.336 17.216 1.00 45.24 26 GLN B O 1
ATOM 778 N N . VAL C 1 4 ? 25.778 43.102 16.916 1.00 36.98 27 VAL B N 1
ATOM 779 C CA . VAL C 1 4 ? 26.852 42.780 17.809 1.00 33.33 27 VAL B CA 1
ATOM 780 C C . VAL C 1 4 ? 27.927 41.971 17.039 1.00 28.09 27 VAL B C 1
ATOM 781 O O . VAL C 1 4 ? 27.629 41.393 15.949 1.00 29.90 27 VAL B O 1
ATOM 785 N N . ARG C 1 5 ? 29.113 41.927 17.609 1.00 29.99 28 ARG B N 1
ATOM 786 C CA . ARG C 1 5 ? 30.262 41.208 17.042 1.00 29.62 28 ARG B CA 1
ATOM 787 C C . ARG C 1 5 ? 30.801 40.279 18.100 1.00 30.56 28 ARG B C 1
ATOM 788 O O . ARG C 1 5 ? 31.443 40.706 19.055 1.00 31.98 28 ARG B O 1
ATOM 796 N N . PRO C 1 6 ? 30.493 38.972 17.963 1.00 25.32 29 PRO B N 1
ATOM 797 C CA . PRO C 1 6 ? 30.956 38.033 18.905 1.00 25.09 29 PRO B CA 1
ATOM 798 C C . PRO C 1 6 ? 32.476 37.984 18.924 1.00 26.52 29 PRO B C 1
ATOM 799 O O . PRO C 1 6 ? 33.116 38.083 17.884 1.00 29.17 29 PRO B O 1
ATOM 803 N N . LYS C 1 7 ? 33.009 37.780 20.099 1.00 26.25 30 LYS B N 1
ATOM 804 C CA . LYS C 1 7 ? 34.410 37.440 20.272 1.00 28.88 30 LYS B CA 1
ATOM 805 C C . LYS C 1 7 ? 34.704 36.057 19.735 1.00 30.69 30 LYS B C 1
ATOM 806 O O . LYS C 1 7 ? 33.824 35.216 19.665 1.00 25.34 30 LYS B O 1
ATOM 812 N N . LEU C 1 8 ? 35.982 35.776 19.449 1.00 31.36 31 LEU B N 1
ATOM 813 C CA . LEU C 1 8 ? 36.381 34.505 18.798 1.00 32.26 31 LEU B CA 1
ATOM 814 C C . LEU C 1 8 ? 35.784 33.145 19.272 1.00 28.28 31 LEU B C 1
ATOM 815 O O . LEU C 1 8 ? 35.256 32.451 18.422 1.00 25.50 31 LEU B O 1
ATOM 820 N N . PRO C 1 9 ? 35.887 32.751 20.562 1.00 26.62 32 PRO B N 1
ATOM 821 C CA . PRO C 1 9 ? 35.334 31.434 20.897 1.00 29.43 32 PRO B CA 1
ATOM 822 C C . PRO C 1 9 ? 33.828 31.377 20.680 1.00 24.99 32 PRO B C 1
ATOM 823 O O . PRO C 1 9 ? 33.339 30.318 20.244 1.00 25.05 32 PRO B O 1
ATOM 827 N N . LEU C 1 10 ? 33.114 32.500 20.910 1.00 25.23 33 LEU B N 1
ATOM 828 C CA . LEU C 1 10 ? 31.669 32.524 20.568 1.00 25.74 33 LEU B CA 1
ATOM 829 C C . LEU C 1 10 ? 31.441 32.468 19.105 1.00 22.96 33 LEU B C 1
ATOM 830 O O . LEU C 1 10 ? 30.564 31.755 18.621 1.00 21.79 33 LEU B O 1
ATOM 835 N N . LEU C 1 11 ? 32.217 33.257 18.335 1.00 21.31 34 LEU B N 1
ATOM 836 C CA . LEU C 1 11 ? 32.061 33.194 16.887 1.00 19.53 34 LEU B CA 1
ATOM 837 C C . LEU C 1 11 ? 32.264 31.783 16.318 1.00 19.61 34 LEU B C 1
ATOM 838 O O . LEU C 1 11 ? 31.560 31.358 15.418 1.00 19.81 34 LEU B O 1
ATOM 843 N N . LYS C 1 12 ? 33.307 31.101 16.802 1.00 20.49 35 LYS B N 1
ATOM 844 C CA . LYS C 1 12 ? 33.570 29.742 16.398 1.00 22.42 35 LYS B CA 1
ATOM 845 C C . LYS C 1 12 ? 32.373 28.797 16.617 1.00 20.43 35 LYS B C 1
ATOM 846 O O . LYS C 1 12 ? 32.084 27.927 15.758 1.00 21.44 35 LYS B O 1
ATOM 852 N N . ILE C 1 13 ? 31.738 28.927 17.763 1.00 22.68 36 ILE B N 1
ATOM 853 C CA . ILE C 1 13 ? 30.489 28.169 18.063 1.00 20.37 36 ILE B CA 1
ATOM 854 C C . ILE C 1 13 ? 29.397 28.518 17.050 1.00 19.90 36 ILE B C 1
ATOM 855 O O . ILE C 1 13 ? 28.710 27.658 16.525 1.00 19.23 36 ILE B O 1
ATOM 860 N N . LEU C 1 14 ? 29.224 29.816 16.733 1.00 18.03 37 LEU B N 1
ATOM 861 C CA . LEU C 1 14 ? 28.141 30.171 15.828 1.00 19.89 37 LEU B CA 1
ATOM 862 C C . LEU C 1 14 ? 28.422 29.661 14.424 1.00 18.87 37 LEU B C 1
ATOM 863 O O . LEU C 1 14 ? 27.535 29.185 13.712 1.00 20.20 37 LEU B O 1
ATOM 868 N N . HIS C 1 15 ? 29.691 29.768 13.997 1.00 17.16 38 HIS B N 1
ATOM 869 C CA . HIS C 1 15 ? 30.116 29.243 12.726 1.00 19.13 38 HIS B CA 1
ATOM 870 C C . HIS C 1 15 ? 29.932 27.675 12.650 1.00 17.89 38 HIS B C 1
ATOM 871 O O . HIS C 1 15 ? 29.534 27.181 11.591 1.00 20.57 38 HIS B O 1
ATOM 878 N N . ALA C 1 16 ? 30.209 26.980 13.752 1.00 18.84 39 ALA B N 1
ATOM 879 C CA . ALA C 1 16 ? 29.921 25.556 13.814 1.00 20.18 39 ALA B CA 1
ATOM 880 C C . ALA C 1 16 ? 28.448 25.216 13.562 1.00 22.44 39 ALA B C 1
ATOM 881 O O . ALA C 1 16 ? 28.141 24.119 13.043 1.00 25.80 39 ALA B O 1
ATOM 883 N N . ALA C 1 17 ? 27.545 26.149 13.857 1.00 20.23 40 ALA B N 1
ATOM 884 C CA . ALA C 1 17 ? 26.116 25.970 13.641 1.00 22.36 40 ALA B CA 1
ATOM 885 C C . ALA C 1 17 ? 25.614 26.530 12.340 1.00 22.42 40 ALA B C 1
ATOM 886 O O . ALA C 1 17 ? 24.403 26.533 12.099 1.00 25.21 40 ALA B O 1
ATOM 888 N N . GLY C 1 18 ? 26.530 26.994 11.488 1.00 22.94 41 GLY B N 1
ATOM 889 C CA . GLY C 1 18 ? 26.207 27.367 10.109 1.00 23.72 41 GLY B CA 1
ATOM 890 C C . GLY C 1 18 ? 26.111 28.864 9.862 1.00 25.62 41 GLY B C 1
ATOM 891 O O . GLY C 1 18 ? 25.755 29.250 8.778 1.00 26.53 41 GLY B O 1
ATOM 892 N N . ALA C 1 19 ? 26.383 29.695 10.875 1.00 22.86 42 ALA B N 1
ATOM 893 C CA . ALA C 1 19 ? 26.477 31.134 10.761 1.00 25.15 42 ALA B CA 1
ATOM 894 C C . ALA C 1 19 ? 27.621 31.515 9.870 1.00 28.15 42 ALA B C 1
ATOM 895 O O . ALA C 1 19 ? 28.609 30.802 9.744 1.00 27.81 42 ALA B O 1
ATOM 897 N N . GLN C 1 20 ? 27.436 32.657 9.213 1.00 28.88 43 GLN B N 1
ATOM 898 C CA . GLN C 1 20 ? 28.472 33.179 8.310 1.00 32.90 43 GLN B CA 1
ATOM 899 C C . GLN C 1 20 ? 28.713 34.611 8.714 1.00 27.60 43 GLN B C 1
ATOM 900 O O . GLN C 1 20 ? 27.766 35.250 9.166 1.00 28.65 43 GLN B O 1
ATOM 906 N N . GLY C 1 21 ? 29.952 35.075 8.557 1.00 28.66 44 GLY B N 1
ATOM 907 C CA . GLY C 1 21 ? 30.266 36.501 8.799 1.00 29.51 44 GLY B CA 1
ATOM 908 C C . GLY C 1 21 ? 30.552 36.736 10.280 1.00 28.38 44 GLY B C 1
ATOM 909 O O . GLY C 1 21 ? 30.768 35.799 11.078 1.00 25.89 44 GLY B O 1
ATOM 910 N N . GLU C 1 22 ? 30.642 38.010 10.669 1.00 26.23 45 GLU B N 1
ATOM 911 C CA . GLU C 1 22 ? 31.164 38.381 11.951 1.00 25.68 45 GLU B CA 1
ATOM 912 C C . GLU C 1 22 ? 30.247 39.264 12.806 1.00 23.60 45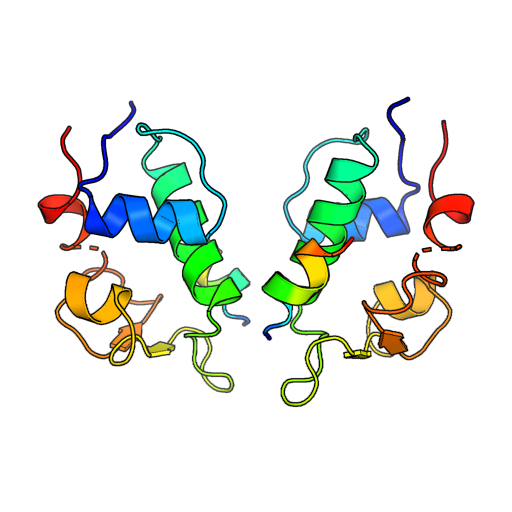 GLU B C 1
ATOM 913 O O . GLU C 1 22 ? 30.516 39.424 14.021 1.00 25.13 45 GLU B O 1
ATOM 919 N N . MET C 1 23 ? 29.227 39.844 12.191 1.00 26.65 46 MET B N 1
ATOM 920 C CA . MET C 1 23 ? 28.212 40.629 12.901 1.00 25.63 46 MET B CA 1
ATOM 921 C C . MET C 1 23 ? 26.824 40.038 12.707 1.00 26.51 46 MET B C 1
ATOM 922 O O . MET C 1 23 ? 26.488 39.511 11.644 1.00 27.18 46 MET B O 1
ATOM 927 N N . PHE C 1 24 ? 26.050 40.154 13.753 1.00 28.42 47 PHE B N 1
ATOM 928 C CA . PHE C 1 24 ? 24.737 39.524 13.886 1.00 31.33 47 PHE B CA 1
ATOM 929 C C . PHE C 1 24 ? 23.807 40.398 14.722 1.00 25.58 47 PHE B C 1
ATOM 930 O O . PHE C 1 24 ? 24.236 41.037 15.648 1.00 34.46 47 PHE B O 1
ATOM 938 N N . THR C 1 25 ? 22.507 40.258 14.475 1.00 36.82 48 THR B N 1
ATOM 939 C CA . THR C 1 25 ? 21.543 40.666 15.490 1.00 38.10 48 THR B CA 1
ATOM 940 C C . THR C 1 25 ? 21.627 39.693 16.709 1.00 43.58 48 THR B C 1
ATOM 941 O O . THR C 1 25 ? 22.078 38.531 16.582 1.00 33.61 48 THR B O 1
ATOM 945 N N . VAL C 1 26 ? 21.263 40.160 17.900 1.00 38.74 49 VAL B N 1
ATOM 946 C CA . VAL C 1 26 ? 21.196 39.277 19.073 1.00 43.51 49 VAL B CA 1
ATOM 947 C C . VAL C 1 26 ? 20.221 38.107 18.849 1.00 42.83 49 VAL B C 1
ATOM 948 O O . VAL C 1 26 ? 20.470 37.001 19.328 1.00 39.54 49 VAL B O 1
ATOM 952 N N . LYS C 1 27 ? 19.173 38.370 18.083 1.00 38.99 50 LYS B N 1
ATOM 953 C CA . LYS C 1 27 ? 18.221 37.362 17.600 1.00 43.00 50 LYS B CA 1
ATOM 954 C C . LYS C 1 27 ? 18.906 36.234 16.799 1.00 38.51 50 LYS B C 1
ATOM 955 O O . LYS C 1 27 ? 18.696 35.039 17.078 1.00 31.86 50 LYS B O 1
ATOM 961 N N . GLU C 1 28 ? 19.749 36.628 15.847 1.00 34.86 51 GLU B N 1
ATOM 962 C CA . GLU C 1 28 ? 20.626 35.706 15.113 1.00 32.16 51 GLU B CA 1
ATOM 963 C C . GLU C 1 28 ? 21.559 34.920 16.029 1.00 28.23 51 GLU B C 1
ATOM 964 O O . GLU C 1 28 ? 21.707 33.669 15.823 1.00 25.27 51 GLU B O 1
ATOM 970 N N . VAL C 1 29 ? 22.206 35.584 16.990 1.00 25.01 52 VAL B N 1
ATOM 971 C CA . VAL C 1 29 ? 23.088 34.916 17.978 1.00 24.21 52 VAL B CA 1
ATOM 972 C C . VAL C 1 29 ? 22.321 33.827 18.727 1.00 26.33 52 VAL B C 1
ATOM 973 O O . VAL C 1 29 ? 22.769 32.700 18.886 1.00 23.99 52 VAL B O 1
ATOM 977 N N . MET C 1 30 ? 21.183 34.226 19.287 1.00 24.95 53 MET B N 1
ATOM 978 C CA . MET C 1 30 ? 20.341 33.247 19.961 1.00 25.93 53 MET B CA 1
ATOM 979 C C . MET C 1 30 ? 19.956 32.066 19.050 1.00 23.92 53 MET B C 1
ATOM 980 O O . MET C 1 30 ? 19.944 30.903 19.546 1.00 23.07 53 MET B O 1
ATOM 985 N N . HIS C 1 31 ? 19.605 32.322 17.799 1.00 20.99 54 HIS B N 1
ATOM 986 C CA . HIS C 1 31 ? 19.192 31.295 16.853 1.00 25.48 54 HIS B CA 1
ATOM 987 C C . HIS C 1 31 ? 20.316 30.309 16.621 1.00 23.23 54 HIS B C 1
ATOM 988 O O . HIS C 1 31 ? 20.108 29.079 16.685 1.00 21.25 54 HIS B O 1
ATOM 995 N N . TYR C 1 32 ? 21.497 30.843 16.371 1.00 21.23 55 TYR B N 1
ATOM 996 C CA . TYR C 1 32 ? 22.650 29.928 16.144 1.00 22.51 55 TYR B CA 1
ATOM 997 C C . TYR C 1 32 ? 23.122 29.201 17.405 1.00 21.47 55 TYR B C 1
ATOM 998 O O . TYR C 1 32 ? 23.645 28.062 17.275 1.00 19.02 55 TYR B O 1
ATOM 1007 N N . LEU C 1 33 ? 22.951 29.771 18.600 1.00 20.34 56 LEU B N 1
ATOM 1008 C CA . LEU C 1 33 ? 23.266 29.026 19.841 1.00 20.85 56 LEU B CA 1
ATOM 1009 C C . LEU C 1 33 ? 22.319 27.827 19.975 1.00 19.10 56 LEU B C 1
ATOM 1010 O O . LEU C 1 33 ? 22.702 26.728 20.299 1.00 20.49 56 LEU B O 1
ATOM 1015 N N . GLY C 1 34 ? 21.044 28.057 19.667 1.00 20.66 57 GLY B N 1
ATOM 1016 C CA . GLY C 1 34 ? 20.101 26.937 19.675 1.00 20.33 57 GLY B CA 1
ATOM 1017 C C . GLY C 1 34 ? 20.434 25.906 18.627 1.00 17.52 57 GLY B C 1
ATOM 1018 O O . GLY C 1 34 ? 20.318 24.688 18.880 1.00 20.12 57 GLY B O 1
ATOM 1019 N N . GLN C 1 35 ? 20.746 26.324 17.388 1.00 18.04 58 GLN B N 1
ATOM 1020 C CA . GLN C 1 35 ? 21.148 25.452 16.369 1.00 17.25 58 GLN B CA 1
ATOM 1021 C C . GLN C 1 35 ? 22.363 24.581 16.786 1.00 16.82 58 GLN B C 1
ATOM 1022 O O . GLN C 1 35 ? 22.359 23.381 16.602 1.00 16.98 58 GLN B O 1
ATOM 1028 N N . TYR C 1 36 ? 23.318 25.231 17.418 1.00 18.66 59 TYR B N 1
ATOM 1029 C CA . TYR C 1 36 ? 24.533 24.560 17.927 1.00 16.88 59 TYR B CA 1
ATOM 1030 C C . TYR C 1 36 ? 24.195 23.436 18.885 1.00 17.24 59 TYR B C 1
ATOM 1031 O O . TYR C 1 36 ? 24.718 22.295 18.758 1.00 17.33 59 TYR B O 1
ATOM 1040 N N . ILE C 1 37 ? 23.330 23.768 19.870 1.00 16.64 60 ILE B N 1
ATOM 1041 C CA . ILE C 1 37 ? 22.943 22.767 20.849 1.00 17.32 60 ILE B CA 1
ATOM 1042 C C . ILE C 1 37 ? 22.231 21.599 20.163 1.00 17.78 60 ILE B C 1
ATOM 1043 O O . ILE C 1 37 ? 22.409 20.472 20.561 1.00 15.92 60 ILE B O 1
ATOM 1048 N N . MET C 1 38 ? 21.326 21.868 19.221 1.00 17.32 61 MET B N 1
ATOM 1049 C CA . MET C 1 38 ? 20.687 20.834 18.491 1.00 18.48 61 MET B CA 1
ATOM 1050 C C . MET C 1 38 ? 21.630 20.014 17.647 1.00 20.76 61 MET B C 1
ATOM 1051 O O . MET C 1 38 ? 21.650 18.768 17.758 1.00 19.24 61 MET B O 1
ATOM 1056 N N . VAL C 1 39 ? 22.513 20.664 16.895 1.00 17.04 62 VAL B N 1
ATOM 1057 C CA . VAL C 1 39 ? 23.454 19.972 15.984 1.00 18.67 62 VAL B CA 1
ATOM 1058 C C . VAL C 1 39 ? 24.441 19.075 16.759 1.00 20.02 62 VAL B C 1
ATOM 1059 O O . VAL C 1 39 ? 24.773 17.971 16.275 1.00 22.00 62 VAL B O 1
ATOM 1063 N N . LYS C 1 40 ? 24.866 19.545 17.933 1.00 18.56 63 LYS B N 1
ATOM 1064 C CA . LYS C 1 40 ? 25.800 18.862 18.796 1.00 21.48 63 LYS B CA 1
ATOM 1065 C C . LYS C 1 40 ? 25.125 17.962 19.822 1.00 19.11 63 LYS B C 1
ATOM 1066 O O . LYS C 1 40 ? 25.801 17.311 20.588 1.00 20.82 63 LYS B O 1
ATOM 1072 N N . GLN C 1 41 ? 23.801 17.961 19.849 1.00 18.24 64 GLN B N 1
ATOM 1073 C CA . GLN C 1 41 ? 23.034 17.056 20.689 1.00 19.60 64 GLN B CA 1
ATOM 1074 C C . GLN C 1 41 ? 23.336 17.216 22.177 1.00 18.45 64 GLN B C 1
ATOM 1075 O O . GLN C 1 41 ? 23.561 16.242 22.921 1.00 20.33 64 GLN B O 1
ATOM 1081 N N . LEU C 1 42 ? 23.402 18.461 22.614 1.00 16.98 65 LEU B N 1
ATOM 1082 C CA . LEU C 1 42 ? 23.733 18.763 23.991 1.00 19.12 65 LEU B CA 1
ATOM 1083 C C . LEU C 1 42 ? 22.573 18.747 24.981 1.00 18.70 65 LEU B C 1
ATOM 1084 O O . LEU C 1 42 ? 22.800 18.792 26.200 1.00 20.58 65 LEU B O 1
ATOM 1089 N N . TYR C 1 43 ? 21.333 18.761 24.475 1.00 18.87 66 TYR B N 1
ATOM 1090 C CA . TYR C 1 43 ? 20.180 18.715 25.329 1.00 18.99 66 TYR B CA 1
ATOM 1091 C C . TYR C 1 43 ? 19.997 17.279 25.873 1.00 19.38 66 TYR B C 1
ATOM 1092 O O . TYR C 1 43 ? 20.384 16.285 25.222 1.00 22.02 66 TYR B O 1
ATOM 1101 N N . ASP C 1 44 ? 19.389 17.176 27.061 1.00 19.45 67 ASP B N 1
ATOM 1102 C CA . ASP C 1 44 ? 19.003 15.873 27.659 1.00 21.19 67 ASP B CA 1
ATOM 1103 C C . ASP C 1 44 ? 17.819 15.277 26.905 1.00 22.88 67 ASP B C 1
ATOM 1104 O O . ASP C 1 44 ? 16.852 15.975 26.612 1.00 22.74 67 ASP B O 1
ATOM 1109 N N . GLN C 1 45 ? 17.912 14.007 26.560 1.00 23.10 68 GLN B N 1
ATOM 1110 C CA . GLN C 1 45 ? 16.871 13.369 25.735 1.00 25.97 68 GLN B CA 1
ATOM 1111 C C . GLN C 1 45 ? 15.546 13.264 26.524 1.00 24.10 68 GLN B C 1
ATOM 1112 O O . GLN C 1 45 ? 14.458 13.414 25.938 1.00 24.19 68 GLN B O 1
ATOM 1114 N N . GLN C 1 46 ? 15.609 13.074 27.854 1.00 25.03 69 GLN B N 1
ATOM 1115 C CA . GLN C 1 46 ? 14.384 12.970 28.668 1.00 28.00 69 GLN B CA 1
ATOM 1116 C C . GLN C 1 46 ? 13.735 14.305 29.126 1.00 29.68 69 GLN B C 1
ATOM 1117 O O . GLN C 1 46 ? 12.499 14.406 29.156 1.00 31.53 69 GLN B O 1
ATOM 1119 N N . GLU C 1 47 ? 14.551 15.327 29.449 1.00 24.43 70 GLU B N 1
ATOM 1120 C CA . GLU C 1 47 ? 14.100 16.614 29.938 1.00 23.64 70 GLU B CA 1
ATOM 1121 C C . GLU C 1 47 ? 14.746 17.600 29.022 1.00 22.60 70 GLU B C 1
ATOM 1122 O O . GLU C 1 47 ? 15.865 18.072 29.268 1.00 22.75 70 GLU B O 1
ATOM 1124 N N . GLN C 1 48 ? 14.071 17.891 27.899 1.00 22.69 71 GLN B N 1
ATOM 1125 C CA . GLN C 1 48 ? 14.787 18.581 26.845 1.00 20.16 71 GLN B CA 1
ATOM 1126 C C . GLN C 1 48 ? 14.961 20.069 26.978 1.00 21.41 71 GLN B C 1
ATOM 1127 O O . GLN C 1 48 ? 15.554 20.665 26.077 1.00 22.05 71 GLN B O 1
ATOM 1133 N N . HIS C 1 49 ? 14.546 20.704 28.092 1.00 18.89 72 HIS B N 1
ATOM 1134 C CA . HIS C 1 49 ? 14.939 22.088 28.364 1.00 21.22 72 HIS B CA 1
ATOM 1135 C C . HIS C 1 49 ? 16.326 22.109 29.042 1.00 19.35 72 HIS B C 1
ATOM 1136 O O . HIS C 1 49 ? 16.892 23.180 29.195 1.00 20.96 72 HIS B O 1
ATOM 1143 N N . MET C 1 50 ? 16.810 20.941 29.435 1.00 20.06 73 MET B N 1
ATOM 1144 C CA . MET C 1 50 ? 18.144 20.868 30.095 1.00 21.05 73 MET B CA 1
ATOM 1145 C C . MET C 1 50 ? 19.257 20.664 29.065 1.00 20.46 73 MET B C 1
ATOM 1146 O O . MET C 1 50 ? 19.155 19.777 28.221 1.00 21.20 73 MET B O 1
ATOM 1151 N N . VAL C 1 51 ? 20.270 21.539 29.111 1.00 20.31 74 VAL B N 1
ATOM 1152 C CA . VAL C 1 51 ? 21.454 21.442 28.232 1.00 18.91 74 VAL B CA 1
ATOM 1153 C C . VAL C 1 51 ? 22.653 21.056 29.090 1.00 19.48 74 VAL B C 1
ATOM 1154 O O . VAL C 1 51 ? 22.949 21.752 30.072 1.00 25.29 74 VAL B O 1
ATOM 1158 N N . TYR C 1 52 ? 23.278 19.948 28.739 1.00 19.08 75 TYR B N 1
ATOM 1159 C CA . TYR C 1 52 ? 24.495 19.433 29.397 1.00 21.07 75 TYR B CA 1
ATOM 1160 C C . TYR C 1 52 ? 25.699 19.708 28.487 1.00 20.93 75 TYR B C 1
ATOM 1161 O O . TYR C 1 52 ? 25.962 18.979 27.489 1.00 22.67 75 TYR B O 1
ATOM 1170 N N . CYS C 1 53 ? 26.393 20.786 28.829 1.00 21.79 76 CYS B N 1
ATOM 1171 C CA . CYS C 1 53 ? 27.389 21.411 27.972 1.00 21.59 76 CYS B CA 1
ATOM 1172 C C . CYS C 1 53 ? 28.794 21.297 28.552 1.00 21.87 76 CYS B C 1
ATOM 1173 O O . CYS C 1 53 ? 29.738 21.834 27.947 1.00 21.06 76 CYS B O 1
ATOM 1176 N N . GLY C 1 54 ? 28.969 20.553 29.631 1.00 24.35 77 GLY B N 1
ATOM 1177 C CA . GLY C 1 54 ? 30.258 20.560 30.346 1.00 25.97 77 GLY B CA 1
ATOM 1178 C C . GLY C 1 54 ? 31.429 19.958 29.577 1.00 25.59 77 GLY B C 1
ATOM 1179 O O . GLY C 1 54 ? 32.577 20.278 29.852 1.00 27.38 77 GLY B O 1
ATOM 1180 N N . GLY C 1 55 ? 31.135 19.108 28.604 1.00 24.07 78 GLY B N 1
ATOM 1181 C CA . GLY C 1 55 ? 32.147 18.384 27.843 1.00 24.62 78 GLY B CA 1
ATOM 1182 C C . GLY C 1 55 ? 32.403 19.051 26.526 1.00 23.18 78 GLY B C 1
ATOM 1183 O O . GLY C 1 55 ? 33.073 18.510 25.692 1.00 22.42 78 GLY B O 1
ATOM 1184 N N . ASP C 1 56 ? 31.859 20.249 26.383 1.00 20.86 79 ASP B N 1
ATOM 1185 C CA . ASP C 1 56 ? 31.884 21.006 25.132 1.00 19.57 79 ASP B CA 1
ATOM 1186 C C . ASP C 1 56 ? 32.500 22.407 25.373 1.00 17.34 79 ASP B C 1
ATOM 1187 O O . ASP C 1 56 ? 32.398 23.033 26.456 1.00 18.38 79 ASP B O 1
ATOM 1192 N N . LEU C 1 57 ? 32.993 23.008 24.306 1.00 18.54 80 LEU B N 1
ATOM 1193 C CA . LEU C 1 57 ? 33.495 24.411 24.353 1.00 21.13 80 LEU B CA 1
ATOM 1194 C C . LEU C 1 57 ? 32.421 25.379 24.863 1.00 21.50 80 LEU B C 1
ATOM 1195 O O . LEU C 1 57 ? 32.678 26.324 25.641 1.00 19.92 80 LEU B O 1
ATOM 1200 N N . LEU C 1 58 ? 31.153 25.121 24.509 1.00 20.23 81 LEU B N 1
ATOM 1201 C CA . LEU C 1 58 ? 30.105 25.928 25.043 1.00 20.44 81 LEU B CA 1
ATOM 1202 C C . LEU C 1 58 ? 30.070 25.984 26.597 1.00 19.73 81 LEU B C 1
ATOM 1203 O O . LEU C 1 58 ? 29.898 27.051 27.209 1.00 20.96 81 LEU B O 1
ATOM 1208 N N . GLY C 1 59 ? 30.239 24.837 27.229 1.00 20.48 82 GLY B N 1
ATOM 1209 C CA . GLY C 1 59 ? 30.289 24.786 28.691 1.00 19.53 82 GLY B CA 1
ATOM 1210 C C . GLY C 1 59 ? 31.483 25.496 29.248 1.00 22.93 82 GLY B C 1
ATOM 1211 O O . GLY C 1 59 ? 31.367 26.155 30.282 1.00 23.08 82 GLY B O 1
ATOM 1212 N N . GLU C 1 60 ? 32.635 25.369 28.572 1.00 20.03 83 GLU B N 1
ATOM 1213 C CA . GLU C 1 60 ? 33.792 26.185 28.991 1.00 24.15 83 GLU B CA 1
ATOM 1214 C C . GLU C 1 60 ? 33.501 27.649 28.922 1.00 24.27 83 GLU B C 1
ATOM 1215 O O . GLU C 1 60 ? 33.830 28.390 29.879 1.00 26.76 83 GLU B O 1
ATOM 1221 N N . LEU C 1 61 ? 32.773 28.115 27.903 1.00 25.78 84 LEU B N 1
ATOM 1222 C CA . LEU C 1 61 ? 32.469 29.557 27.744 1.00 27.95 84 LEU B CA 1
ATOM 1223 C C . LEU C 1 61 ? 31.409 30.069 28.734 1.00 32.65 84 LEU B C 1
ATOM 1224 O O . LEU C 1 61 ? 31.485 31.222 29.245 1.00 31.95 84 LEU B O 1
ATOM 1229 N N . LEU C 1 62 ? 30.442 29.197 29.041 1.00 25.28 85 LEU B N 1
ATOM 1230 C CA . LEU C 1 62 ? 29.388 29.470 30.000 1.00 28.11 85 LEU B CA 1
ATOM 1231 C C . LEU C 1 62 ? 29.908 29.406 31.416 1.00 29.44 85 LEU B C 1
ATOM 1232 O O . LEU C 1 62 ? 29.293 29.970 32.296 1.00 31.11 85 LEU B O 1
ATOM 1237 N N . GLY C 1 63 ? 30.990 28.661 31.659 1.00 28.44 86 GLY B N 1
ATOM 1238 C C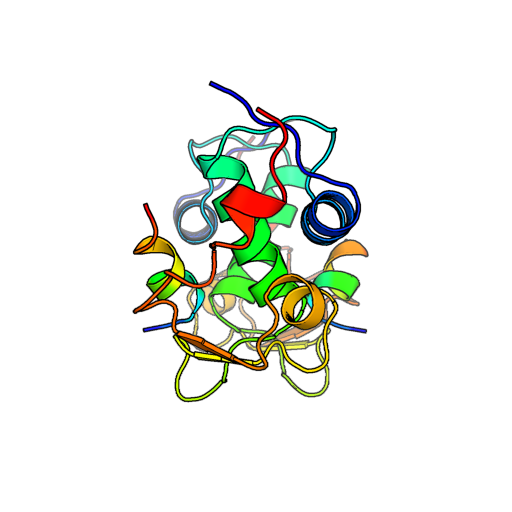A . GLY C 1 63 ? 31.420 28.347 33.021 1.00 29.71 86 GLY B CA 1
ATOM 1239 C C . GLY C 1 63 ? 30.558 27.435 33.815 1.00 31.94 86 GLY B C 1
ATOM 1240 O O . GLY C 1 63 ? 30.524 27.527 35.036 1.00 34.25 86 GLY B O 1
ATOM 1241 N N . ARG C 1 64 ? 29.869 26.523 33.137 1.00 30.20 87 ARG B N 1
ATOM 1242 C CA . ARG C 1 64 ? 28.864 25.684 33.792 1.00 33.71 87 ARG B CA 1
ATOM 1243 C C . ARG C 1 64 ? 28.779 24.384 33.126 1.00 26.83 87 ARG B C 1
ATOM 1244 O O . ARG C 1 64 ? 29.036 24.263 31.925 1.00 28.69 87 ARG B O 1
ATOM 1252 N N . GLN C 1 65 ? 28.342 23.397 33.879 1.00 24.45 88 GLN B N 1
ATOM 1253 C CA . GLN C 1 65 ? 28.133 22.053 33.375 1.00 23.34 88 GLN B CA 1
ATOM 1254 C C . GLN C 1 65 ? 26.819 21.897 32.695 1.00 25.18 88 GLN B C 1
ATOM 1255 O O . GLN C 1 65 ? 26.641 20.991 31.867 1.00 27.48 88 GLN B O 1
ATOM 1261 N N . SER C 1 66 ? 25.886 22.717 33.109 1.00 23.58 89 SER B N 1
ATOM 1262 C CA . SER C 1 66 ? 24.508 22.615 32.562 1.00 26.91 89 SER B CA 1
ATOM 1263 C C . SER C 1 66 ? 23.761 23.932 32.700 1.00 24.17 89 SER B C 1
ATOM 1264 O O . SER C 1 66 ? 24.126 24.821 33.503 1.00 25.21 89 SER B O 1
ATOM 1267 N N . PHE C 1 67 ? 22.692 24.099 31.923 1.00 23.34 90 PHE B N 1
ATOM 1268 C CA . PHE C 1 67 ? 21.757 25.151 32.140 1.00 22.52 90 PHE B CA 1
ATOM 1269 C C . PHE C 1 67 ? 20.386 24.696 31.652 1.00 24.11 90 PHE B C 1
ATOM 1270 O O . PHE C 1 67 ? 20.278 23.668 30.952 1.00 24.18 90 PHE B O 1
ATOM 1278 N N . SER C 1 68 ? 19.354 25.430 32.085 1.00 24.92 91 SER B N 1
ATOM 1279 C CA . SER C 1 68 ? 17.991 25.192 31.619 1.00 23.76 91 SER B CA 1
ATOM 1280 C C . SER C 1 68 ? 17.525 26.307 30.715 1.00 24.21 91 SER B C 1
ATOM 1281 O O . SER C 1 68 ? 17.714 27.497 30.974 1.00 23.42 91 SER B O 1
ATOM 1284 N N . VAL C 1 69 ? 16.889 25.919 29.615 1.00 24.27 92 VAL B N 1
ATOM 1285 C CA . VAL C 1 69 ? 16.285 26.894 28.740 1.00 25.83 92 VAL B CA 1
ATOM 1286 C C . VAL C 1 69 ? 15.217 27.758 29.475 1.00 28.15 92 VAL B C 1
ATOM 1287 O O . VAL C 1 69 ? 14.955 28.870 29.088 1.00 28.61 92 VAL B O 1
ATOM 1291 N N . LYS C 1 70 ? 14.632 27.205 30.516 1.00 28.27 93 LYS B N 1
ATOM 1292 C CA . LYS C 1 70 ? 13.663 27.929 31.328 1.00 33.60 93 LYS B CA 1
ATOM 1293 C C . LYS C 1 70 ? 14.289 28.999 32.232 1.00 34.97 93 LYS B C 1
ATOM 1294 O O . LYS C 1 70 ? 13.559 29.810 32.849 1.00 36.47 93 LYS B O 1
ATOM 1300 N N . ASP C 1 71 ? 15.610 28.960 32.378 1.00 32.68 94 ASP B N 1
ATOM 1301 C CA . ASP C 1 71 ? 16.375 30.023 33.067 1.00 34.40 94 ASP B CA 1
ATOM 1302 C C . ASP C 1 71 ? 17.653 30.319 32.297 1.00 30.01 94 ASP B C 1
ATOM 1303 O O . ASP C 1 71 ? 18.705 29.841 32.650 1.00 31.36 94 ASP B O 1
ATOM 1308 N N . PRO C 1 72 ? 17.523 31.088 31.231 1.00 30.22 95 PRO B N 1
ATOM 1309 C CA . PRO C 1 72 ? 18.626 31.367 30.344 1.00 32.08 95 PRO B CA 1
ATOM 1310 C C . PRO C 1 72 ? 19.707 32.316 30.931 1.00 32.61 95 PRO B C 1
ATOM 1311 O O . PRO C 1 72 ? 20.575 32.764 30.188 1.00 31.53 95 PRO B O 1
ATOM 1315 N N . SER C 1 73 ? 19.620 32.693 32.222 1.00 29.67 96 SER B N 1
ATOM 1316 C CA . SER C 1 73 ? 20.571 33.678 32.754 1.00 31.32 96 SER B CA 1
ATOM 1317 C C . SER C 1 73 ? 22.070 33.419 32.412 1.00 30.32 96 SER B C 1
ATOM 1318 O O . SER C 1 73 ? 22.748 34.374 31.969 1.00 29.40 96 SER B O 1
ATOM 1321 N N . PRO C 1 74 ? 22.575 32.182 32.601 1.00 30.01 97 PRO B N 1
ATOM 1322 C CA . PRO C 1 74 ? 23.990 31.929 32.193 1.00 31.68 97 PRO B CA 1
ATOM 1323 C C . PRO C 1 74 ? 24.316 32.225 30.727 1.00 31.00 97 PRO B C 1
ATOM 1324 O O . PRO C 1 74 ? 25.474 32.578 30.404 1.00 26.34 97 PRO B O 1
ATOM 1328 N N . LEU C 1 75 ? 23.334 32.106 29.836 1.00 31.70 98 LEU B N 1
ATOM 1329 C CA . LEU C 1 75 ? 23.544 32.544 28.449 1.00 32.25 98 LEU B CA 1
ATOM 1330 C C . LEU C 1 75 ? 23.752 33.999 28.340 1.00 32.12 98 LEU B C 1
ATOM 1331 O O . LEU C 1 75 ? 24.640 34.473 27.608 1.00 32.14 98 LEU B O 1
ATOM 1352 N N . ASP C 1 77 ? 24.741 36.046 30.643 1.00 31.52 100 ASP B N 1
ATOM 1353 C CA . ASP C 1 77 ? 26.037 36.431 31.226 1.00 33.53 100 ASP B CA 1
ATOM 1354 C C . ASP C 1 77 ? 27.164 36.220 30.211 1.00 32.86 100 ASP B C 1
ATOM 1355 O O . ASP C 1 77 ? 28.097 37.041 30.011 1.00 30.68 100 ASP B O 1
ATOM 1360 N N . MET C 1 78 ? 27.103 35.058 29.576 1.00 29.50 101 MET B N 1
ATOM 1361 C CA . MET C 1 78 ? 28.155 34.728 28.604 1.00 28.65 101 MET B CA 1
ATOM 1362 C C . MET C 1 78 ? 28.126 35.724 27.474 1.00 28.66 101 MET B C 1
ATOM 1363 O O . MET C 1 78 ? 29.183 36.193 27.008 1.00 29.33 101 MET B O 1
ATOM 1368 N N . LEU C 1 79 ? 26.912 36.072 27.014 1.00 26.81 102 LEU B N 1
ATOM 1369 C CA . LEU C 1 79 ? 26.781 36.972 25.898 1.00 33.72 102 LEU B CA 1
ATOM 1370 C C . LEU C 1 79 ? 27.376 38.334 26.266 1.00 34.09 102 LEU B C 1
ATOM 1371 O O . LEU C 1 79 ? 28.080 38.933 25.461 1.00 36.64 102 LEU B O 1
ATOM 1376 N N . ARG C 1 80 ? 27.119 38.798 27.485 1.00 35.13 103 ARG B N 1
ATOM 1377 C CA . ARG C 1 80 ? 27.621 40.125 27.890 1.00 37.56 103 ARG B CA 1
ATOM 1378 C C . ARG C 1 80 ? 29.141 40.156 27.839 1.00 35.75 103 ARG B C 1
ATOM 1379 O O . ARG C 1 80 ? 29.720 41.189 27.539 1.00 42.70 103 ARG B O 1
ATOM 1387 N N . LYS C 1 81 ? 29.778 39.033 28.172 1.00 34.70 104 LYS B N 1
ATOM 1388 C CA . LYS C 1 81 ? 31.231 38.930 28.196 1.00 32.00 104 LYS B CA 1
ATOM 1389 C C . LYS C 1 81 ? 31.874 38.593 26.842 1.00 33.79 104 LYS B C 1
ATOM 1390 O O . LYS C 1 81 ? 33.100 38.569 26.728 1.00 32.90 104 LYS B O 1
ATOM 1396 N N . ASN C 1 82 ? 31.064 38.253 25.860 1.00 30.27 105 ASN B N 1
ATOM 1397 C CA . ASN C 1 82 ? 31.594 37.738 24.577 1.00 31.43 105 ASN B CA 1
ATOM 1398 C C . ASN C 1 82 ? 31.051 38.435 23.376 1.00 32.84 105 ASN B C 1
ATOM 1399 O O . ASN C 1 82 ? 31.228 37.972 22.252 1.00 29.21 105 ASN B O 1
ATOM 1404 N N . LEU C 1 83 ? 30.389 39.576 23.590 1.00 38.00 106 LEU B N 1
ATOM 1405 C CA . LEU C 1 83 ? 29.892 40.388 22.480 1.00 42.05 106 LEU B CA 1
ATOM 1406 C C . LEU C 1 83 ? 30.572 41.759 22.570 1.00 45.65 106 LEU B C 1
ATOM 1407 O O . LEU C 1 83 ? 30.593 42.376 23.626 1.00 44.24 106 LEU B O 1
ATOM 1412 N N . VAL C 1 84 ? 31.195 42.198 21.487 1.00 49.59 107 VAL B N 1
ATOM 1413 C CA . VAL C 1 84 ? 31.639 43.589 21.412 1.00 49.88 107 VAL B CA 1
ATOM 1414 C C . VAL C 1 84 ? 30.616 44.392 20.553 1.00 56.43 107 VAL B C 1
ATOM 1415 O O . VAL C 1 84 ? 29.799 43.840 19.763 1.00 42.18 107 VAL B O 1
ATOM 1419 N N . THR C 1 85 ? 30.571 45.695 20.795 1.00 64.10 108 THR B N 1
ATOM 1420 C CA . THR C 1 85 ? 29.598 46.554 20.108 1.00 70.60 108 THR B CA 1
ATOM 1421 C C . THR C 1 85 ? 30.270 47.276 18.898 1.00 70.92 108 THR B C 1
ATOM 1422 O O . THR C 1 85 ? 31.381 46.927 18.467 1.00 63.27 108 THR B O 1
ATOM 1427 N N . THR D 2 1 ? 7.341 18.443 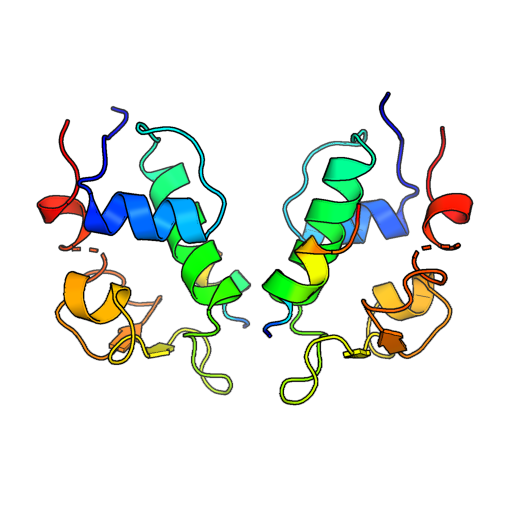25.164 1.00 23.95 1 THR D N 1
ATOM 1428 C CA . THR D 2 1 ? 7.892 19.681 24.564 1.00 21.30 1 THR D CA 1
ATOM 1429 C C . THR D 2 1 ? 9.343 19.316 24.261 1.00 20.80 1 THR D C 1
ATOM 1430 O O . THR D 2 1 ? 10.041 18.736 25.113 1.00 21.46 1 THR D O 1
ATOM 1434 N N . SER D 2 2 ? 9.694 19.562 23.018 1.00 20.18 2 SER D N 1
ATOM 1435 C CA . SER D 2 2 ? 11.038 19.203 22.537 1.00 17.94 2 SER D CA 1
ATOM 1436 C C . SER D 2 2 ? 11.993 20.345 22.749 1.00 17.12 2 SER D C 1
ATOM 1437 O O . SER D 2 2 ? 11.607 21.475 22.949 1.00 18.16 2 SER D O 1
ATOM 1440 N N . PHE D 2 3 ? 13.315 20.039 22.639 1.00 16.94 3 PHE D N 1
ATOM 1441 C CA . PHE D 2 3 ? 14.286 21.075 22.760 1.00 17.89 3 PHE D CA 1
ATOM 1442 C C . PHE D 2 3 ? 14.000 22.270 21.845 1.00 17.26 3 PHE D C 1
ATOM 1443 O O . PHE D 2 3 ? 14.097 23.414 22.254 1.00 17.31 3 PHE D O 1
ATOM 1451 N N . ALA D 2 4 ? 13.753 21.963 20.564 1.00 18.47 4 ALA D N 1
ATOM 1452 C CA . ALA D 2 4 ? 13.561 23.024 19.597 1.00 19.98 4 ALA D CA 1
ATOM 1453 C C . ALA D 2 4 ? 12.371 23.925 20.005 1.00 19.42 4 ALA D C 1
ATOM 1454 O O . ALA D 2 4 ? 12.425 25.153 19.842 1.00 21.44 4 ALA D O 1
ATOM 1456 N N . GLU D 2 5 ? 11.356 23.295 20.520 1.00 19.04 5 GLU D N 1
ATOM 1457 C CA . GLU D 2 5 ? 10.191 24.031 21.006 1.00 19.89 5 GLU D CA 1
ATOM 1458 C C . GLU D 2 5 ? 10.507 24.866 22.220 1.00 20.53 5 GLU D C 1
ATOM 1459 O O . GLU D 2 5 ? 10.198 26.046 22.296 1.00 21.46 5 GLU D O 1
ATOM 1465 N N . TYR D 2 6 ? 11.227 24.303 23.194 1.00 17.90 6 TYR D N 1
ATOM 1466 C CA . TYR D 2 6 ? 11.633 25.104 24.351 1.00 18.74 6 TYR D CA 1
ATOM 1467 C C . TYR D 2 6 ? 12.495 26.316 23.947 1.00 19.68 6 TYR D C 1
ATOM 1468 O O . TYR D 2 6 ? 12.404 27.397 24.501 1.00 19.93 6 TYR D O 1
ATOM 1477 N N . TRP D 2 7 ? 13.357 26.114 22.950 1.00 18.58 7 TRP D N 1
ATOM 1478 C CA . TRP D 2 7 ? 14.242 27.196 22.576 1.00 19.39 7 TRP D CA 1
ATOM 1479 C C . TRP D 2 7 ? 13.445 28.335 22.009 1.00 20.84 7 TRP D C 1
ATOM 1480 O O . TRP D 2 7 ? 13.897 29.477 22.075 1.00 22.57 7 TRP D O 1
ATOM 1491 N N . ASN D 2 8 ? 12.242 28.071 21.466 1.00 22.48 8 ASN D N 1
ATOM 1492 C CA . ASN D 2 8 ? 11.447 29.181 20.916 1.00 24.93 8 ASN D CA 1
ATOM 1493 C C . ASN D 2 8 ? 10.881 30.104 22.068 1.00 26.49 8 ASN D C 1
ATOM 1494 O O . ASN D 2 8 ? 10.397 31.199 21.791 1.00 32.42 8 ASN D O 1
ATOM 1499 N N . LEU D 2 9 ? 11.024 29.702 23.337 1.00 21.96 9 LEU D N 1
ATOM 1500 C CA . LEU D 2 9 ? 10.687 30.604 24.461 1.00 25.16 9 LEU D CA 1
ATOM 1501 C C . LEU D 2 9 ? 11.638 31.783 24.586 1.00 27.40 9 LEU D C 1
ATOM 1502 O O . LEU D 2 9 ? 11.303 32.771 25.232 1.00 29.34 9 LEU D O 1
ATOM 1507 N N . LEU D 2 10 ? 12.866 31.623 24.069 1.00 28.62 10 LEU D N 1
ATOM 1508 C CA . LEU D 2 10 ? 13.950 32.626 24.193 1.00 33.30 10 LEU D CA 1
ATOM 1509 C C . LEU D 2 10 ? 13.952 33.683 23.054 1.00 41.57 10 LEU D C 1
ATOM 1510 O O . LEU D 2 10 ? 13.393 33.454 21.951 1.00 43.93 10 LEU D O 1
#

InterPro domains:
  IPR001841 Zinc finger, RING-type [PS50089] (437-478)
  IPR001876 Zinc finger, RanBP2-type [PF00641] (300-329)
  IPR001876 Zinc finger, RanBP2-type [PS01358] (304-323)
  IPR001876 Zinc finger, RanBP2-type [PS50199] (300-329)
  IPR003121 SWIB/MDM2 domain [PS51925] (25-108)
  IPR013083 Zinc finger, RING/FYVE/PHD-type [G3DSA:3.30.40.10] (427-490)
  IPR015458 MDM4 [PIRSF500699] (1-490)
  IPR016495 p53 negative regulator Mdm2/Mdm4 [PIRSF006748] (1-490)
  IPR036443 Zinc finger, RanBP2-type superfamily [SSF90209] (291-335)
  IPR036885 SWIB/MDM2 domain superfamily [G3DSA:1.10.245.10] (12-111)
  IPR036885 SWIB/MDM2 domain superfamily [SSF47592] (18-114)
  IPR051652 MDM2/MDM4 and MUL1 [PTHR12183] (26-489)

Solvent-accessible surface area: 10477 Å² total

Secondary structure (DSSP, 8-state):
--BEE-HHHHHHHHHTT--SS-B-HHHHHHHHHHHHHHTT-B-SSSTTEEE-TTSHHHHHHTSSEEETTS-TT--HHHHHEE-/--BEE-HHHHHHHHHTT--SS-B-HHHHHHHHHHHHHHTT-B-SSSTTEEE-TTSHHHHHHTSSEEETTB-TT--HHHHHEE-/--HHHHHTT--/--HHHHHTT-

GO terms:
  GO:0008047 enzyme activator activity (F, IDA)
  GO:0005654 nucleoplasm (C, IDA)
  GO:1901797 negative regulation of signal transduction by p53 class mediator (P, IDA)
  GO:0019899 enzyme binding (F, IPI)
  GO:0008285 negative regulation of cell population proliferation (P, TAS)
  GO:0005654 nucleoplasm (C, TAS)
  GO:0005515 protein binding (F, IPI)
  GO:0045892 negative regulation of DNA-templated transcription (P, IDA)
  GO:0030330 DNA damage response, signal transduction by p53 class mediator (P, IEP)
  GO:0050821 protein stabilization (P, IEP)
  GO:0071456 cellular response to hypoxia (P, IEP)
  GO:0065003 protein-containing complex assembly (P, IDA)
  GO:0000122 negative regulation of transcription by RNA polymerase II (P, IDA)
  GO:0005634 nucleus (C, EXP)
  GO:0005737 cytoplasm (C, EXP)
  GO:0008270 zinc ion binding (F, TAS)
  GO:0042177 negative regulation of protein catabolic process (P, IMP)

Radius of gyration: 17.45 Å; Cα contacts (8 Å, |Δi|>4): 263; chains: 4; bounding box: 35×43×45 Å

Sequence (187 aa):
NQVRPKLPLLKILHAAGAQGEMFTVKEVMHYLGQYIMVKQLYDQQEQHMVYCGGDLLGELLGRQSFSVKDPSPLDMLRKNLVTTSFAEYWNLLSNQVRPKLPLLKILHAAGAQGEMFTVKEVMHYLGQYIMVKQLYDQQEQHMVYCGGDLLGELLGRQSFSVKDPSPLDMLRKNLVTTSFAEYWNLL

Foldseek 3Di:
DKWFFAPLLVVLLVVLPDDDGIDDVVSSVVSNVSSQVVVVQADPVQRQKGQPLVHSVCVLLVHRIDGVVDCPSVVSCVVTIHD/DDPVVVVVVPD/DKWFFAPLLVVLLVVLPDDDGIDRVVSSVVSNVSSCVVVVQADPVQRQKGQCCVHSVCVLLVHRIDGVVDCVSCCSCVVTIDD/DDPVVVVVVD

B-factor: mean 30.35, std 11.78, range [15.26, 103.23]

Nearest PDB structures (foldseek):
  4rxz-assembly1_A  TM=1.012E+00  e=6.949E-16  Homo sapiens
  6q9q-assembly4_D  TM=1.001E+00  e=8.472E-16  Homo sapiens
  6q9s-assembly3_B  TM=9.926E-01  e=9.669E-16  Homo sapiens
  2vyr-assembly1_C  TM=9.927E-01  e=1.640E-15  Homo sapiens
  3eqy-assembly2_B  TM=9.612E-01  e=2.782E-15  Homo sapiens

CATH classification: 1.10.24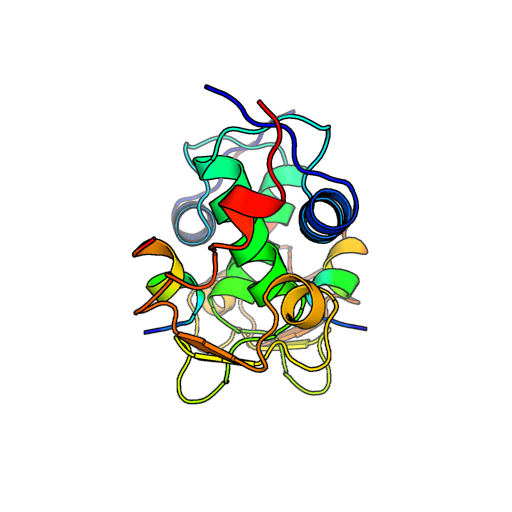5.10